Protein AF-0000000078652212 (afdb_homodimer)

Foldseek 3Di:
DPDFPVRVVCVPVPQDEDEFEKEEEWEADPVRFTKWFQWPVQRFTFTFMDTDGPPDDSLRRHQVRCCVAQVFGWDFDDWQAWEFADWDQDPVNHIYTYIYTYTYIDTPDDDDQCCDDDPTGPGMDTHDLVRVVVGPRYDPVRNVVVVCVNVVNDDHHD/DPDFVVRVVCVPVPQDEDEFEKEEEWEADPVRFTKWFQWPVQRFTFTQMTTDGPPDDSLRRHQVRCCVAQVFGWDFDDWQAWEFADWDQDPVNHIYTYIYTYTYIDTPDDDDQPCDDDPTGPGMDTHDPVRVVVGPRYDPVRNVVVVCVNVVNDDHHD

Structure (mmCIF, N/CA/C/O backbone):
data_AF-0000000078652212-model_v1
#
loop_
_entity.id
_entity.type
_entity.pdbx_description
1 polymer Phosphohydrolase
#
loop_
_atom_site.group_PDB
_atom_site.id
_atom_site.type_symbol
_atom_site.label_atom_id
_atom_site.label_alt_id
_atom_site.label_comp_id
_atom_site.label_asym_id
_atom_site.label_entity_id
_atom_site.label_seq_id
_atom_site.pdbx_PDB_ins_code
_atom_site.Cartn_x
_atom_site.Cartn_y
_atom_site.Cartn_z
_atom_site.occupancy
_atom_site.B_iso_or_equiv
_atom_site.auth_seq_id
_atom_site.auth_comp_id
_atom_site.auth_asym_id
_atom_site.auth_atom_id
_atom_site.pdbx_PDB_model_num
ATOM 1 N N . MET A 1 1 ? 20.328 9.984 16.875 1 46.5 1 MET A N 1
ATOM 2 C CA . MET A 1 1 ? 18.953 10.008 16.375 1 46.5 1 MET A CA 1
ATOM 3 C C . MET A 1 1 ? 18.781 9.047 15.203 1 46.5 1 MET A C 1
ATOM 5 O O . MET A 1 1 ? 19.641 8.969 14.328 1 46.5 1 MET A O 1
ATOM 9 N N . THR A 1 2 ? 17.984 7.918 15.312 1 65.81 2 THR A N 1
ATOM 10 C CA . THR A 1 2 ? 17.875 6.891 14.281 1 65.81 2 THR A CA 1
ATOM 11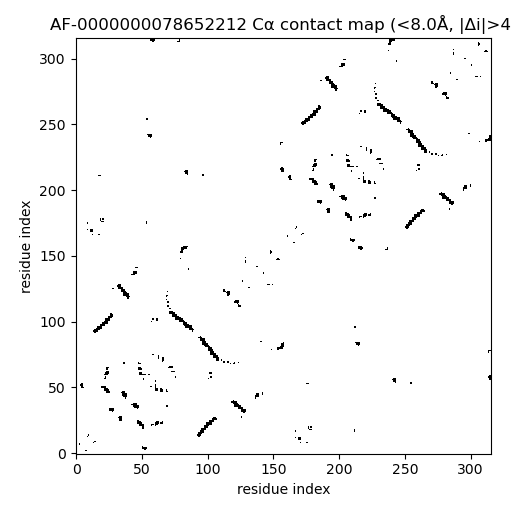 C C . THR A 1 2 ? 17.438 7.5 12.953 1 65.81 2 THR A C 1
ATOM 13 O O . THR A 1 2 ? 16.484 8.289 12.914 1 65.81 2 THR A O 1
ATOM 16 N N . GLN A 1 3 ? 18.266 7.621 11.977 1 88.88 3 GLN A N 1
ATOM 17 C CA . GLN A 1 3 ? 18.094 8.125 10.617 1 88.88 3 GLN A CA 1
ATOM 18 C C . GLN A 1 3 ? 16.75 7.68 10.039 1 88.88 3 GLN A C 1
ATOM 20 O O . GLN A 1 3 ? 16.391 6.5 10.125 1 88.88 3 GLN A O 1
ATOM 25 N N . ASP A 1 4 ? 15.906 8.734 9.703 1 96.31 4 ASP A N 1
ATOM 26 C CA . ASP A 1 4 ? 14.633 8.375 9.094 1 96.31 4 ASP A CA 1
ATOM 27 C C . ASP A 1 4 ? 14.852 7.613 7.785 1 96.31 4 ASP A C 1
ATOM 29 O O . ASP A 1 4 ? 15.93 7.684 7.191 1 96.31 4 ASP A O 1
ATOM 33 N N . TYR A 1 5 ? 13.953 6.938 7.332 1 98.19 5 TYR A N 1
ATOM 34 C CA . TYR A 1 5 ? 14.094 6 6.223 1 98.19 5 TYR A CA 1
ATOM 35 C C . TYR A 1 5 ? 14.461 6.727 4.934 1 98.19 5 TYR A C 1
ATOM 37 O O . TYR A 1 5 ? 15.266 6.234 4.141 1 98.19 5 TYR A O 1
ATOM 45 N N . ILE A 1 6 ? 13.82 7.91 4.68 1 97.5 6 ILE A N 1
ATOM 46 C CA . ILE A 1 6 ? 14.094 8.648 3.451 1 97.5 6 ILE A CA 1
ATOM 47 C C . ILE A 1 6 ? 15.57 9.023 3.393 1 97.5 6 ILE A C 1
ATOM 49 O O . ILE A 1 6 ? 16.219 8.828 2.367 1 97.5 6 ILE A O 1
ATOM 53 N N . SER A 1 7 ? 16.047 9.625 4.496 1 97.44 7 SER A N 1
ATOM 54 C CA . SER A 1 7 ? 17.469 9.977 4.559 1 97.44 7 SER A CA 1
ATOM 55 C C . SER A 1 7 ? 18.344 8.742 4.348 1 97.44 7 SER A C 1
ATOM 57 O O . SER A 1 7 ? 19.344 8.805 3.621 1 97.44 7 SER A O 1
ATOM 59 N N . TYR A 1 8 ? 17.984 7.66 5 1 97.88 8 TYR A N 1
ATOM 60 C CA . TYR A 1 8 ? 18.719 6.402 4.902 1 97.88 8 TYR A CA 1
ATOM 61 C C . TYR A 1 8 ? 18.766 5.914 3.461 1 97.88 8 TYR A C 1
ATOM 63 O O . TYR A 1 8 ? 19.859 5.688 2.916 1 97.88 8 TYR A O 1
ATOM 71 N N . ILE A 1 9 ? 17.672 5.816 2.801 1 98.25 9 ILE A N 1
ATOM 72 C CA . ILE A 1 9 ? 17.609 5.23 1.467 1 98.25 9 ILE A CA 1
ATOM 73 C C . ILE A 1 9 ? 18.266 6.168 0.461 1 98.25 9 ILE A C 1
ATOM 75 O O . ILE A 1 9 ? 18.953 5.719 -0.462 1 98.25 9 ILE A O 1
ATOM 79 N N . ARG A 1 10 ? 18.109 7.438 0.66 1 98.25 10 ARG A N 1
ATOM 80 C CA . ARG A 1 10 ? 18.703 8.406 -0.252 1 98.25 10 ARG A CA 1
ATOM 81 C C . ARG A 1 10 ? 20.234 8.391 -0.136 1 98.25 10 ARG A C 1
ATOM 83 O O . ARG A 1 10 ? 20.938 8.641 -1.116 1 98.25 10 ARG A O 1
ATOM 90 N N . SER A 1 11 ? 20.734 8.125 1.053 1 98 11 SER A N 1
ATOM 91 C CA . SER A 1 11 ? 22.188 8 1.219 1 98 11 SER A CA 1
ATOM 92 C C . SER A 1 11 ? 22.75 6.879 0.354 1 98 11 SER A C 1
ATOM 94 O O . SER A 1 11 ? 23.938 6.844 0.077 1 98 11 SER A O 1
ATOM 96 N N . LYS A 1 12 ? 21.891 6.02 -0.134 1 97.88 12 LYS A N 1
ATOM 97 C CA . LYS A 1 12 ? 22.328 4.855 -0.902 1 97.88 12 LYS A CA 1
ATOM 98 C C . LYS A 1 12 ? 22.016 5.035 -2.387 1 97.88 12 LYS A C 1
ATOM 100 O O . LYS A 1 12 ? 22.828 4.652 -3.242 1 97.88 12 LYS A O 1
ATOM 105 N N . VAL A 1 13 ? 20.906 5.699 -2.689 1 98.25 13 VAL A N 1
ATOM 106 C CA . VAL A 1 13 ? 20.438 5.688 -4.07 1 98.25 13 VAL A CA 1
ATOM 107 C C . VAL A 1 13 ? 20.641 7.062 -4.699 1 98.25 13 VAL A C 1
ATOM 109 O O . VAL A 1 13 ? 20.438 7.238 -5.902 1 98.25 13 VAL A O 1
ATOM 112 N N . GLY A 1 14 ? 21.047 8.016 -3.898 1 97.88 14 GLY A N 1
ATOM 113 C CA . GLY A 1 14 ? 21.109 9.383 -4.387 1 97.88 14 GLY A CA 1
ATOM 114 C C . GLY A 1 14 ? 19.766 9.93 -4.82 1 97.88 14 GLY A C 1
ATOM 115 O O . GLY A 1 14 ? 18.781 9.82 -4.082 1 97.88 14 GLY A O 1
ATOM 116 N N . HIS A 1 15 ? 19.734 10.508 -6.031 1 98.19 15 HIS A N 1
ATOM 117 C CA . HIS A 1 15 ? 18.531 11.164 -6.52 1 98.19 15 HIS A CA 1
ATOM 118 C C . HIS A 1 15 ? 17.766 10.258 -7.488 1 98.19 15 HIS A C 1
ATOM 120 O O . HIS A 1 15 ? 16.781 10.688 -8.094 1 98.19 15 HIS A O 1
ATOM 126 N N . ASP A 1 16 ? 18.188 9.031 -7.68 1 98 16 ASP A N 1
ATOM 127 C CA . ASP A 1 16 ? 17.594 8.117 -8.648 1 98 16 ASP A CA 1
ATOM 128 C C . ASP A 1 16 ? 16.141 7.816 -8.297 1 98 16 ASP A C 1
ATOM 130 O O . ASP A 1 16 ? 15.742 7.922 -7.133 1 98 16 ASP A O 1
ATOM 134 N N . LYS A 1 17 ? 15.414 7.484 -9.312 1 98.31 17 LYS A N 1
ATOM 135 C CA . LYS A 1 17 ? 13.992 7.207 -9.117 1 98.31 17 LYS A CA 1
ATOM 136 C C . LYS A 1 17 ? 13.781 5.906 -8.352 1 98.31 17 LYS A C 1
ATOM 138 O O . LYS A 1 17 ? 14.312 4.859 -8.734 1 98.31 17 LYS A O 1
ATOM 143 N N . ILE A 1 18 ? 12.984 5.973 -7.223 1 98.62 18 ILE A N 1
ATOM 144 C CA . ILE A 1 18 ? 12.664 4.793 -6.426 1 98.62 18 ILE A CA 1
ATOM 145 C C . ILE A 1 18 ? 11.195 4.832 -6.008 1 98.62 18 ILE A C 1
ATOM 147 O O . ILE A 1 18 ? 10.516 5.84 -6.207 1 98.62 18 ILE A O 1
ATOM 151 N N . ILE A 1 19 ? 10.695 3.729 -5.535 1 98.69 19 ILE A N 1
ATOM 152 C CA . ILE A 1 19 ? 9.359 3.629 -4.969 1 98.69 19 ILE A CA 1
ATOM 153 C C . ILE A 1 19 ? 9.414 3.869 -3.461 1 98.69 19 ILE A C 1
ATOM 155 O O . ILE A 1 19 ? 10.203 3.236 -2.756 1 98.69 19 ILE A O 1
ATOM 159 N N . LEU A 1 20 ? 8.633 4.797 -2.994 1 98.69 20 LEU A N 1
ATOM 160 C CA . LEU A 1 20 ? 8.539 5.07 -1.563 1 98.69 20 LEU A CA 1
ATOM 161 C C . LEU A 1 20 ? 7.102 4.898 -1.074 1 98.69 20 LEU A C 1
ATOM 163 O O . LEU A 1 20 ? 6.156 5.246 -1.784 1 98.69 20 LEU A O 1
ATOM 167 N N . THR A 1 21 ? 6.965 4.406 0.074 1 98.62 21 THR A N 1
ATOM 168 C CA . THR A 1 21 ? 5.668 4.16 0.693 1 98.62 21 THR A CA 1
ATOM 169 C C . THR A 1 21 ? 5.316 5.27 1.681 1 98.62 21 THR A C 1
ATOM 171 O O . THR A 1 21 ? 6.164 5.691 2.473 1 98.62 21 THR A O 1
ATOM 174 N N . PHE A 1 22 ? 4.109 5.762 1.601 1 98.56 22 PHE A N 1
ATOM 175 C CA . PHE A 1 22 ? 3.562 6.785 2.48 1 98.56 22 PHE A CA 1
ATOM 176 C C . PHE A 1 22 ? 2.215 6.352 3.045 1 98.56 22 PHE A C 1
ATOM 178 O O . PHE A 1 22 ? 1.587 5.43 2.525 1 98.56 22 PHE A O 1
ATOM 185 N N . ALA A 1 23 ? 1.819 6.961 4.082 1 98.69 23 ALA A N 1
ATOM 186 C CA . ALA A 1 23 ? 0.487 6.754 4.645 1 98.69 23 ALA A CA 1
ATOM 187 C C . ALA A 1 23 ? -0.066 8.047 5.234 1 98.69 23 ALA A C 1
ATOM 189 O O . ALA A 1 23 ? 0.693 8.891 5.715 1 98.69 23 ALA A O 1
ATOM 190 N N . GLY A 1 24 ? -1.344 8.203 5.121 1 98.5 24 GLY A N 1
ATOM 191 C CA . GLY A 1 24 ? -2.043 9.352 5.672 1 98.5 24 GLY A CA 1
ATOM 192 C C . GLY A 1 24 ? -3.449 9.031 6.141 1 98.5 24 GLY A C 1
ATOM 193 O O . GLY A 1 24 ? -3.84 7.863 6.188 1 98.5 24 GLY A O 1
ATOM 194 N N . GLY A 1 25 ? -4.133 10.07 6.508 1 98.5 25 GLY A N 1
ATOM 195 C CA . GLY A 1 25 ? -5.461 9.797 7.035 1 98.5 25 GLY A CA 1
ATOM 196 C C . GLY A 1 25 ? -6.391 10.992 6.945 1 98.5 25 GLY A C 1
ATOM 197 O O . GLY A 1 25 ? -5.938 12.141 6.902 1 98.5 25 GLY A O 1
ATOM 198 N N . ILE A 1 26 ? -7.617 10.688 6.984 1 98.81 26 ILE A N 1
ATOM 199 C CA . ILE A 1 26 ? -8.695 11.672 6.914 1 98.81 26 ILE A CA 1
ATOM 200 C C . ILE A 1 26 ? -9.484 11.656 8.219 1 98.81 26 ILE A C 1
ATOM 202 O O . ILE A 1 26 ? -9.906 10.602 8.688 1 98.81 26 ILE A O 1
ATOM 206 N N . LEU A 1 27 ? -9.617 12.742 8.82 1 98.81 27 LEU A N 1
ATOM 207 C CA . LEU A 1 27 ? -10.461 12.984 9.984 1 98.81 27 LEU A CA 1
ATOM 208 C C . LEU A 1 27 ? -11.516 14.039 9.68 1 98.81 27 LEU A C 1
ATOM 210 O O . LEU A 1 27 ? -11.203 15.102 9.141 1 98.81 27 LEU A O 1
ATOM 214 N N . THR A 1 28 ? -12.734 13.766 9.977 1 98.56 28 THR A N 1
ATOM 215 C CA . THR A 1 28 ? -13.812 14.719 9.727 1 98.56 28 THR A CA 1
ATOM 216 C C . THR A 1 28 ? -14.383 15.234 11.047 1 98.56 28 THR A C 1
ATOM 218 O O . THR A 1 28 ? -14.273 14.578 12.078 1 98.56 28 THR A O 1
ATOM 221 N N . ASP A 1 29 ? -14.938 16.422 11 1 97.81 29 ASP A N 1
ATOM 222 C CA . ASP A 1 29 ? -15.688 16.938 12.148 1 97.81 29 ASP A CA 1
ATOM 223 C C . ASP A 1 29 ? -17.156 16.531 12.07 1 97.81 29 ASP A C 1
ATOM 225 O O . ASP A 1 29 ? -17.531 15.703 11.234 1 97.81 29 ASP A O 1
ATOM 229 N N . LYS A 1 30 ? -17.953 17.047 12.938 1 96.44 30 LYS A N 1
ATOM 230 C CA . LYS A 1 30 ? -19.344 16.656 13.062 1 96.44 30 LYS A CA 1
ATOM 231 C C . LYS A 1 30 ? -20.141 17.031 11.82 1 96.44 30 LYS A C 1
ATOM 233 O O . LYS A 1 30 ? -21.188 16.438 11.539 1 96.44 30 LYS A O 1
ATOM 238 N N . ASP A 1 31 ? -19.656 17.984 11.039 1 97 31 ASP A N 1
ATOM 239 C CA . ASP A 1 31 ? -20.359 18.469 9.852 1 97 31 ASP A CA 1
ATOM 240 C C . ASP A 1 31 ? -19.844 17.781 8.594 1 97 31 ASP A C 1
ATOM 242 O O . ASP A 1 31 ? -20.219 18.172 7.48 1 97 31 ASP A O 1
ATOM 246 N N . GLY A 1 32 ? -18.891 16.859 8.742 1 97.12 32 GLY A N 1
ATOM 247 C CA . GLY A 1 32 ? -18.375 16.125 7.598 1 97.12 32 GLY A CA 1
ATOM 248 C C . GLY A 1 32 ? -17.234 16.828 6.898 1 97.12 32 GLY A C 1
ATOM 249 O O . GLY A 1 32 ? -16.828 16.422 5.809 1 97.12 32 GLY A O 1
ATOM 250 N N . ARG A 1 33 ? -16.719 17.922 7.527 1 98.38 33 ARG A N 1
ATOM 251 C CA . ARG A 1 33 ? -15.586 18.641 6.949 1 98.38 33 ARG A CA 1
ATOM 252 C C . ARG A 1 33 ? -14.281 17.891 7.234 1 98.38 33 ARG A C 1
ATOM 254 O O . ARG A 1 33 ? -14.094 17.344 8.32 1 98.38 33 ARG A O 1
ATOM 261 N N . VAL A 1 34 ? -13.359 17.906 6.289 1 98.69 34 VAL A N 1
ATOM 262 C CA . VAL A 1 34 ? -12.117 17.141 6.383 1 98.69 34 VAL A CA 1
ATOM 263 C C . VAL A 1 34 ? -11.008 18.047 6.922 1 98.69 34 VAL A C 1
ATOM 265 O O . VAL A 1 34 ? -10.875 19.203 6.504 1 98.69 34 VAL A O 1
ATOM 268 N N . LEU A 1 35 ? -10.219 17.484 7.836 1 98.75 35 LEU A N 1
ATOM 269 C CA . LEU A 1 35 ? -9.086 18.219 8.398 1 98.75 35 LEU A CA 1
ATOM 270 C C . LEU A 1 35 ? -7.898 18.188 7.441 1 98.75 35 LEU A C 1
ATOM 272 O O . LEU A 1 35 ? -7.445 17.109 7.047 1 98.75 35 LEU A O 1
ATOM 276 N N . LEU A 1 36 ? -7.422 19.344 7.066 1 98.38 36 LEU A N 1
ATOM 277 C CA . LEU A 1 36 ? -6.207 19.453 6.27 1 98.38 36 LEU A CA 1
ATOM 27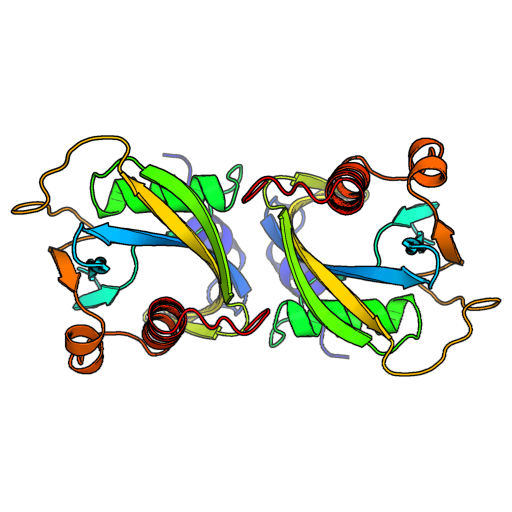8 C C . LEU A 1 36 ? -5.156 20.281 7 1 98.38 36 LEU A C 1
ATOM 280 O O . LEU A 1 36 ? -5.484 21.062 7.902 1 98.38 36 LEU A O 1
ATOM 284 N N . GLN A 1 37 ? -3.943 20.062 6.656 1 97.88 37 GLN A N 1
ATOM 285 C CA . GLN A 1 37 ? -2.838 20.859 7.164 1 97.88 37 GLN A CA 1
ATOM 286 C C . GLN A 1 37 ? -2.27 21.766 6.074 1 97.88 37 GLN A C 1
ATOM 288 O O . GLN A 1 37 ? -2.184 21.375 4.91 1 97.88 37 GLN A O 1
ATOM 293 N N . LEU A 1 38 ? -2.01 22.984 6.441 1 96.44 38 LEU A N 1
ATOM 294 C CA . LEU A 1 38 ? -1.203 23.859 5.594 1 96.44 38 LEU A CA 1
ATOM 295 C C . LEU A 1 38 ? 0.284 23.609 5.816 1 96.44 38 LEU A C 1
ATOM 297 O O . LEU A 1 38 ? 0.819 23.938 6.879 1 96.44 38 LEU A O 1
ATOM 301 N N . ARG A 1 39 ? 0.92 23.062 4.809 1 94.12 39 ARG A N 1
ATOM 302 C CA . ARG A 1 39 ? 2.324 22.688 4.953 1 94.12 39 ARG A CA 1
ATOM 303 C C . ARG A 1 39 ? 3.223 23.906 4.949 1 94.12 39 ARG A C 1
ATOM 305 O O . ARG A 1 39 ? 2.994 24.859 4.188 1 94.12 39 ARG A O 1
ATOM 312 N N . ARG A 1 40 ? 4.293 23.844 5.715 1 90.06 40 ARG A N 1
ATOM 313 C CA . ARG A 1 40 ? 5.242 24.953 5.812 1 90.06 40 ARG A CA 1
ATOM 314 C C . ARG A 1 40 ? 6.152 25 4.59 1 90.06 40 ARG A C 1
ATOM 316 O O . ARG A 1 40 ? 6.48 26.078 4.098 1 90.06 40 ARG A O 1
ATOM 323 N N . ASP A 1 41 ? 6.516 23.875 4.086 1 83.5 41 ASP A N 1
ATOM 324 C CA . ASP A 1 41 ? 7.52 23.781 3.027 1 83.5 41 ASP A CA 1
ATOM 325 C C . ASP A 1 41 ? 6.93 24.188 1.677 1 83.5 41 ASP A C 1
ATOM 327 O O . ASP A 1 41 ? 7.605 24.812 0.862 1 83.5 41 ASP A O 1
ATOM 331 N N . LYS A 1 42 ? 5.633 23.812 1.456 1 82.25 42 LYS A N 1
ATOM 332 C CA . LYS A 1 42 ? 5.055 24.031 0.132 1 82.25 42 LYS A CA 1
ATOM 333 C C . LYS A 1 42 ? 3.924 25.062 0.183 1 82.25 42 LYS A C 1
ATOM 335 O O . LYS A 1 42 ? 3.484 25.562 -0.855 1 82.25 42 LYS A O 1
ATOM 340 N N . LYS A 1 43 ? 3.443 25.281 1.372 1 88.19 43 LYS A N 1
ATOM 341 C CA . LYS A 1 43 ? 2.314 26.188 1.569 1 88.19 43 LYS A CA 1
ATOM 342 C C . LYS A 1 43 ? 1.075 25.688 0.829 1 88.19 43 LYS A C 1
ATOM 344 O O . LYS A 1 43 ? 0.386 26.469 0.17 1 88.19 43 LYS A O 1
ATOM 349 N N . THR A 1 44 ? 0.955 24.453 0.779 1 93.44 44 THR A N 1
ATOM 350 C CA . THR A 1 44 ? -0.211 23.781 0.208 1 93.44 44 THR A CA 1
ATOM 351 C C . THR A 1 44 ? -0.976 23.016 1.282 1 93.44 44 THR A C 1
ATOM 353 O O . THR A 1 44 ? -0.377 22.5 2.229 1 93.44 44 THR A O 1
ATOM 356 N N . TRP A 1 45 ? -2.297 23.047 1.098 1 96.88 45 TRP A N 1
ATOM 357 C CA . TRP A 1 45 ? -3.139 22.219 1.956 1 96.88 45 TRP A CA 1
ATOM 358 C C . TRP A 1 45 ? -3.049 20.75 1.554 1 96.88 45 TRP A C 1
ATOM 360 O O . TRP A 1 45 ? -3.096 20.422 0.366 1 96.88 45 TRP A O 1
ATOM 370 N N . ALA A 1 46 ? -2.887 19.922 2.518 1 97.56 46 ALA A N 1
ATOM 371 C CA . ALA A 1 46 ? -2.689 18.5 2.227 1 97.56 46 ALA A CA 1
ATOM 372 C C . ALA A 1 46 ? -3.307 17.625 3.314 1 97.56 46 ALA A C 1
ATOM 374 O O . ALA A 1 46 ? -3.518 18.094 4.441 1 97.56 46 ALA A O 1
ATOM 375 N N . ILE A 1 47 ? -3.643 16.406 2.945 1 98.56 47 ILE A N 1
ATOM 376 C CA . ILE A 1 47 ? -4.008 15.383 3.91 1 98.56 47 ILE A CA 1
ATOM 377 C C . ILE A 1 47 ? -2.812 15.07 4.809 1 98.56 47 ILE A C 1
ATOM 379 O O . ILE A 1 47 ? -1.7 14.859 4.32 1 98.56 47 ILE A O 1
ATOM 383 N N . PRO A 1 48 ? -3.039 15.133 6.16 1 98.56 48 PRO A N 1
ATOM 384 C CA . PRO A 1 48 ? -1.921 14.75 7.027 1 98.56 48 PRO A CA 1
ATOM 385 C C . PRO A 1 48 ? -1.393 13.352 6.727 1 98.56 48 PRO A C 1
ATOM 387 O O . PRO A 1 48 ? -2.178 12.414 6.566 1 98.56 48 PRO A O 1
ATOM 390 N N . GLY A 1 49 ? -0.164 13.164 6.668 1 98.25 49 GLY A N 1
ATOM 391 C CA . GLY A 1 49 ? 0.508 11.914 6.352 1 98.25 49 GLY A CA 1
ATOM 392 C C . GLY A 1 49 ? 1.992 12.078 6.09 1 98.25 49 GLY A C 1
ATOM 393 O O . GLY A 1 49 ? 2.516 13.195 6.152 1 98.25 49 GLY A O 1
ATOM 394 N N . GLY A 1 50 ? 2.689 10.992 5.812 1 97.88 50 GLY A N 1
ATOM 395 C CA . GLY A 1 50 ? 4.121 11.039 5.574 1 97.88 50 GLY A CA 1
ATOM 396 C C . GLY A 1 50 ? 4.719 9.695 5.215 1 97.88 50 GLY A C 1
ATOM 397 O O . GLY A 1 50 ? 3.986 8.75 4.906 1 97.88 50 GLY A O 1
ATOM 398 N N . ALA A 1 51 ? 6.008 9.695 5.277 1 98.25 51 ALA A N 1
ATOM 399 C CA . ALA A 1 51 ? 6.746 8.523 4.801 1 98.25 51 ALA A CA 1
ATOM 400 C C . ALA A 1 51 ? 6.75 7.418 5.848 1 98.25 51 ALA A C 1
ATOM 402 O O . ALA A 1 51 ? 6.879 7.688 7.047 1 98.25 51 ALA A O 1
ATOM 403 N N . MET A 1 52 ? 6.676 6.23 5.34 1 98.5 52 MET A N 1
ATOM 404 C CA . MET A 1 52 ? 6.773 5.039 6.184 1 98.5 52 MET A CA 1
ATOM 405 C C . MET A 1 52 ? 8.203 4.84 6.68 1 98.5 52 MET A C 1
ATOM 407 O O . MET A 1 52 ? 9.156 5.008 5.918 1 98.5 52 MET A O 1
ATOM 411 N N . GLU A 1 53 ? 8.375 4.5 7.973 1 98.25 53 GLU A N 1
ATOM 412 C CA . GLU A 1 53 ? 9.656 4.141 8.562 1 98.25 53 GLU A CA 1
ATOM 413 C C . GLU A 1 53 ? 9.805 2.627 8.672 1 98.25 53 GLU A C 1
ATOM 415 O O . GLU A 1 53 ? 8.812 1.905 8.797 1 98.25 53 GLU A O 1
ATOM 420 N N . LEU A 1 54 ? 11.016 2.152 8.633 1 97.69 54 LEU A N 1
ATOM 421 C CA . LEU A 1 54 ? 11.258 0.733 8.867 1 97.69 54 LEU A CA 1
ATOM 422 C C . LEU A 1 54 ? 10.672 0.289 10.203 1 97.69 54 LEU A C 1
ATOM 424 O O . LEU A 1 54 ? 10.797 0.994 11.203 1 97.69 54 LEU A O 1
ATOM 428 N N . GLY A 1 55 ? 10 -0.849 10.211 1 96.75 55 GLY A N 1
ATOM 429 C CA . GLY A 1 55 ? 9.453 -1.408 11.438 1 96.75 55 GLY A CA 1
ATOM 430 C C . GLY A 1 55 ? 8.016 -0.992 11.688 1 96.75 55 GLY A C 1
ATOM 431 O O . GLY A 1 55 ? 7.348 -1.54 12.57 1 96.75 55 GLY A O 1
ATOM 432 N N . GLU A 1 56 ? 7.484 -0.073 10.898 1 97.19 56 GLU A N 1
ATOM 433 C CA . GLU A 1 56 ? 6.098 0.373 11.039 1 97.19 56 GLU A CA 1
ATOM 434 C C . GLU A 1 56 ? 5.188 -0.34 10.047 1 97.19 56 GLU A C 1
ATOM 436 O O . GLU A 1 56 ? 5.605 -0.661 8.93 1 97.19 56 GLU A O 1
ATOM 441 N N . SER A 1 57 ? 3.943 -0.557 10.477 1 98.25 57 SER A N 1
ATOM 442 C CA . SER A 1 57 ? 2.891 -0.774 9.492 1 98.25 57 SER A CA 1
ATOM 443 C C . SER A 1 57 ? 2.439 0.542 8.867 1 98.25 57 SER A C 1
ATOM 445 O O . SER A 1 57 ? 2.723 1.617 9.398 1 98.25 57 SER A O 1
ATOM 447 N N . THR A 1 58 ? 1.766 0.43 7.758 1 98.5 58 THR A N 1
ATOM 448 C CA . THR A 1 58 ? 1.237 1.65 7.156 1 98.5 58 THR A CA 1
ATOM 449 C C . THR A 1 58 ? 0.232 2.32 8.086 1 98.5 58 THR A C 1
ATOM 451 O O . THR A 1 58 ? 0.122 3.549 8.109 1 98.5 58 THR A O 1
ATOM 454 N N . LEU A 1 59 ? -0.494 1.53 8.859 1 98.62 59 LEU A N 1
ATOM 455 C CA . LEU A 1 59 ? -1.424 2.094 9.836 1 98.62 59 LEU A CA 1
ATOM 456 C C . LEU A 1 59 ? -0.676 2.844 10.93 1 98.62 59 LEU A C 1
ATOM 458 O O . LEU A 1 59 ? -1.043 3.967 11.281 1 98.62 59 LEU A O 1
ATOM 462 N N . ASP A 1 60 ? 0.344 2.217 11.453 1 98.31 60 ASP A N 1
ATOM 463 C CA . ASP A 1 60 ? 1.172 2.883 12.453 1 98.31 60 ASP A CA 1
ATOM 464 C C . ASP A 1 60 ? 1.771 4.172 11.898 1 98.31 60 ASP A C 1
ATOM 466 O O . ASP A 1 60 ? 1.825 5.188 12.602 1 98.31 60 ASP A O 1
ATOM 470 N N . THR A 1 61 ? 2.238 4.086 10.703 1 98.62 61 THR A N 1
ATOM 471 C CA . THR A 1 61 ? 2.789 5.262 10.039 1 98.62 61 THR A CA 1
ATOM 472 C C . THR A 1 61 ? 1.753 6.379 9.961 1 98.62 61 THR A C 1
ATOM 474 O O . THR A 1 61 ? 2.037 7.523 10.32 1 98.62 61 THR A O 1
ATOM 477 N N . ALA A 1 62 ? 0.553 6.043 9.508 1 98.69 62 ALA A N 1
ATOM 478 C CA . ALA A 1 62 ? -0.514 7.031 9.367 1 98.69 62 ALA A CA 1
ATOM 479 C C . ALA A 1 62 ? -0.838 7.68 10.711 1 98.69 62 ALA A C 1
ATOM 481 O O . ALA A 1 62 ? -0.959 8.906 10.797 1 98.69 62 ALA A O 1
ATOM 482 N N . LYS A 1 63 ? -0.935 6.867 11.719 1 98.69 63 LYS A N 1
ATOM 483 C CA . LYS A 1 63 ? -1.255 7.379 13.047 1 98.69 63 LYS A CA 1
ATOM 484 C C . LYS A 1 63 ? -0.138 8.273 13.578 1 98.69 63 LYS A C 1
ATOM 486 O O . LYS A 1 63 ? -0.403 9.344 14.141 1 98.69 63 LYS A O 1
ATOM 491 N N . ARG A 1 64 ? 1.119 7.82 13.453 1 98.31 64 ARG A N 1
ATOM 492 C CA . ARG A 1 64 ? 2.26 8.602 13.914 1 98.31 64 ARG A CA 1
ATOM 493 C C . ARG A 1 64 ? 2.328 9.953 13.211 1 98.31 64 ARG A C 1
ATOM 495 O O . ARG A 1 64 ? 2.406 10.992 13.859 1 98.31 64 ARG A O 1
ATOM 502 N N . GLU A 1 65 ? 2.266 9.914 11.898 1 98.38 65 GLU A N 1
ATOM 503 C CA . GLU A 1 65 ? 2.363 11.141 11.109 1 98.38 65 GLU A CA 1
ATOM 504 C C . GLU A 1 65 ? 1.188 12.07 11.391 1 98.38 65 GLU A C 1
ATOM 506 O O . GLU A 1 65 ? 1.355 13.289 11.445 1 98.38 65 GLU A O 1
ATOM 511 N N . PHE A 1 66 ? -0.001 11.5 11.523 1 98.62 66 PHE A N 1
ATOM 512 C CA . PHE A 1 66 ? -1.175 12.305 11.836 1 98.62 66 PHE A CA 1
ATOM 513 C C . PHE A 1 66 ? -0.989 13.047 13.156 1 98.62 66 PHE A C 1
ATOM 515 O O . PHE A 1 66 ? -1.262 14.242 13.25 1 98.62 66 PHE A O 1
ATOM 522 N N . PHE A 1 67 ? -0.499 12.336 14.102 1 98.5 67 PHE A N 1
ATOM 523 C CA . PHE A 1 67 ? -0.254 12.945 15.406 1 98.5 67 PHE A CA 1
ATOM 524 C C . PHE A 1 67 ? 0.826 14.016 15.305 1 98.5 67 PHE A C 1
ATOM 526 O O . PHE A 1 67 ? 0.667 15.117 15.836 1 98.5 67 PHE A O 1
ATOM 533 N N . GLU A 1 68 ? 1.89 13.664 14.695 1 97.75 68 GLU A N 1
ATOM 534 C CA . GLU A 1 68 ? 2.992 14.617 14.547 1 97.75 68 GLU A CA 1
ATOM 535 C C . GLU A 1 68 ? 2.525 15.906 13.883 1 97.75 68 GLU A C 1
ATOM 537 O O . GLU A 1 68 ? 2.953 17 14.273 1 97.75 68 GLU A O 1
ATOM 542 N N . GLU A 1 69 ? 1.575 15.781 12.906 1 98 69 GLU A N 1
ATOM 543 C CA . GLU A 1 69 ? 1.232 16.922 12.07 1 98 69 GLU A CA 1
ATOM 544 C C . GLU A 1 69 ? -0.007 17.641 12.594 1 98 69 GLU A C 1
ATOM 546 O O . GLU A 1 69 ? -0.296 18.766 12.195 1 98 69 GLU A O 1
ATOM 551 N N . THR A 1 70 ? -0.786 17.062 13.539 1 98.19 70 THR A N 1
ATOM 552 C CA . THR A 1 70 ? -2.047 17.672 13.945 1 98.19 70 THR A CA 1
ATOM 553 C C . THR A 1 70 ? -2.154 17.734 15.469 1 98.19 70 THR A C 1
ATOM 555 O O . THR A 1 70 ? -3.002 18.453 16 1 98.19 70 THR A O 1
ATOM 558 N N . GLY A 1 71 ? -1.328 16.906 16.125 1 97.75 71 GLY A N 1
ATOM 559 C CA . GLY A 1 71 ? -1.424 16.812 17.578 1 97.75 71 GLY A CA 1
ATOM 560 C C . GLY A 1 71 ? -2.604 15.977 18.047 1 97.75 71 GLY A C 1
ATOM 561 O O . GLY A 1 71 ? -2.867 15.883 19.234 1 97.75 71 GLY A O 1
ATOM 562 N N . ILE A 1 72 ? -3.328 15.344 17.172 1 98.38 72 ILE A N 1
ATOM 563 C CA . ILE A 1 72 ? -4.543 14.602 17.5 1 98.38 72 ILE A CA 1
ATOM 564 C C . ILE A 1 72 ? -4.25 13.102 17.516 1 98.38 72 ILE A C 1
ATOM 566 O O . ILE A 1 72 ? -3.748 12.555 16.531 1 98.38 72 ILE A O 1
ATOM 570 N N . LYS A 1 73 ? -4.508 12.445 18.594 1 98.44 73 LYS A N 1
ATOM 571 C CA . LYS A 1 73 ? -4.453 10.984 18.641 1 98.44 73 LYS A CA 1
ATOM 572 C C . LYS A 1 73 ? -5.703 10.367 18.016 1 98.44 73 LYS A C 1
ATOM 574 O O . LYS A 1 73 ? -6.82 10.805 18.297 1 98.44 73 LYS A O 1
ATOM 579 N N . VAL A 1 74 ? -5.469 9.32 17.234 1 98.62 74 VAL A N 1
ATOM 580 C CA . VAL A 1 74 ? -6.602 8.844 16.438 1 98.62 74 VAL A CA 1
ATOM 581 C C . VAL A 1 74 ? -6.664 7.32 16.5 1 98.62 74 VAL A C 1
ATOM 583 O O . VAL A 1 74 ? -5.691 6.668 16.891 1 98.62 74 VAL A O 1
ATOM 586 N N . GLN A 1 75 ? -7.805 6.812 16.156 1 98.19 75 GLN A N 1
ATOM 587 C CA . GLN A 1 75 ? -8.031 5.41 15.82 1 98.19 75 GLN A CA 1
ATOM 588 C C . GLN A 1 75 ? -8.57 5.262 14.398 1 98.19 75 GLN A C 1
ATOM 590 O O . GLN A 1 75 ? -9.398 6.059 13.953 1 98.19 75 GLN A O 1
ATOM 595 N N . ALA A 1 76 ? -8.055 4.27 13.719 1 98.19 76 ALA A N 1
ATOM 596 C CA . ALA A 1 76 ? -8.523 4.035 12.352 1 98.19 76 ALA A CA 1
ATOM 597 C C . ALA A 1 76 ? -9.891 3.361 12.352 1 98.19 76 ALA A C 1
ATOM 599 O O . ALA A 1 76 ? -10.141 2.441 13.133 1 98.19 76 ALA A O 1
ATOM 600 N N . THR A 1 77 ? -10.75 3.789 11.453 1 97.75 77 THR A N 1
ATOM 601 C CA . THR A 1 77 ? -12.086 3.207 11.352 1 97.75 77 THR A CA 1
ATOM 602 C C . THR A 1 77 ? -12.25 2.459 10.031 1 97.75 77 THR A C 1
ATOM 604 O O . THR A 1 77 ? -13.07 1.545 9.93 1 97.75 77 THR A O 1
ATOM 607 N N . ARG A 1 78 ? -11.516 2.881 9.008 1 97 78 ARG A N 1
ATOM 608 C CA . ARG A 1 78 ? -11.617 2.299 7.676 1 97 78 ARG A CA 1
ATOM 609 C C . ARG A 1 78 ? -10.312 2.475 6.898 1 97 78 ARG A C 1
ATOM 611 O O . ARG A 1 78 ? -9.617 3.473 7.07 1 97 78 ARG A O 1
ATOM 618 N N . PHE A 1 79 ? -9.984 1.513 6.152 1 97.38 79 PHE A N 1
ATOM 619 C CA . PHE A 1 79 ? -9 1.699 5.09 1 97.38 79 PHE A CA 1
ATOM 620 C C . PHE A 1 79 ? -9.672 2.201 3.816 1 97.38 79 PHE A C 1
ATOM 622 O O . PHE A 1 79 ? -10.531 1.522 3.252 1 97.38 79 PHE A O 1
ATOM 629 N N . LEU A 1 80 ? -9.273 3.338 3.391 1 97.38 80 LEU A N 1
ATOM 630 C CA . LEU A 1 80 ? -10.008 3.971 2.299 1 97.38 80 LEU A CA 1
ATOM 631 C C . LEU A 1 80 ? -9.484 3.5 0.946 1 97.38 80 LEU A C 1
ATOM 633 O O . LEU A 1 80 ? -10.258 3.08 0.086 1 97.38 80 LEU A O 1
ATOM 637 N N . ASN A 1 81 ? -8.203 3.574 0.703 1 97.69 81 ASN A N 1
ATOM 638 C CA . ASN A 1 81 ? -7.684 3.227 -0.615 1 97.69 81 ASN A CA 1
ATOM 639 C C . ASN A 1 81 ? -6.16 3.32 -0.656 1 97.69 81 ASN A C 1
ATOM 641 O O . ASN A 1 81 ? -5.535 3.75 0.313 1 97.69 81 ASN A O 1
ATOM 645 N N . VAL A 1 82 ? -5.598 2.871 -1.75 1 98.19 82 VAL A N 1
ATOM 646 C CA . VAL A 1 82 ? -4.176 2.99 -2.059 1 98.19 82 VAL A CA 1
ATOM 647 C C . VAL A 1 82 ? -3.996 3.744 -3.375 1 98.19 82 VAL A C 1
ATOM 649 O O . VAL A 1 82 ? -4.758 3.543 -4.324 1 98.19 82 VAL A O 1
ATOM 652 N N . TYR A 1 83 ? -3.07 4.645 -3.432 1 98.12 83 TYR A N 1
ATOM 653 C CA . TYR A 1 83 ? -2.666 5.422 -4.598 1 98.12 83 TYR A CA 1
ATOM 654 C C . TYR A 1 83 ? -1.201 5.176 -4.938 1 98.12 83 TYR A C 1
ATOM 656 O O . TYR A 1 83 ? -0.306 5.629 -4.223 1 98.12 83 TYR A O 1
ATOM 664 N N . SER A 1 84 ? -0.972 4.508 -6.098 1 97.81 84 SER A N 1
ATOM 665 C CA . SER A 1 84 ? 0.321 3.836 -6.176 1 97.81 84 SER A CA 1
ATOM 666 C C . SER A 1 84 ? 1.071 4.223 -7.445 1 97.81 84 SER A C 1
ATOM 668 O O . SER A 1 84 ? 2.182 3.748 -7.684 1 97.81 84 SER A O 1
ATOM 670 N N . ASN A 1 85 ? 0.564 5.023 -8.258 1 94.81 85 ASN A N 1
ATOM 671 C CA . ASN A 1 85 ? 1.228 5.309 -9.523 1 94.81 85 ASN A CA 1
ATOM 672 C C . ASN A 1 85 ? 1.408 6.809 -9.734 1 94.81 85 ASN A C 1
ATOM 674 O O . ASN A 1 85 ? 1.17 7.32 -10.836 1 94.81 85 ASN A O 1
ATOM 678 N N . PHE A 1 86 ? 1.728 7.52 -8.703 1 95.38 86 PHE A N 1
ATOM 679 C CA . PHE A 1 86 ? 2.051 8.938 -8.797 1 95.38 86 PHE A CA 1
ATOM 680 C C . PHE A 1 86 ? 3.557 9.156 -8.734 1 95.38 86 PHE A C 1
ATOM 682 O O . PHE A 1 86 ? 4.258 8.484 -7.98 1 95.38 86 PHE A O 1
ATOM 689 N N . GLU A 1 87 ? 3.941 10.047 -9.539 1 96.25 87 GLU A N 1
ATOM 690 C CA . GLU A 1 87 ? 5.363 10.375 -9.57 1 96.25 87 GLU A CA 1
ATOM 691 C C . GLU A 1 87 ? 5.605 11.828 -9.164 1 96.25 87 GLU A C 1
ATOM 693 O O . GLU A 1 87 ? 4.777 12.703 -9.43 1 96.25 87 GLU A O 1
ATOM 698 N N . GLU A 1 88 ? 6.703 12 -8.453 1 95 88 GLU A N 1
ATOM 699 C CA . GLU A 1 88 ? 7.105 13.336 -8.023 1 95 88 GLU A CA 1
ATOM 700 C C . GLU A 1 88 ? 8.609 13.531 -8.172 1 95 88 GLU A C 1
ATOM 702 O O . GLU A 1 88 ? 9.383 12.586 -7.996 1 95 88 GLU A O 1
ATOM 707 N N . VAL A 1 89 ? 8.992 14.719 -8.547 1 96.25 89 VAL A N 1
ATOM 708 C CA . VAL A 1 89 ? 10.375 15.18 -8.469 1 96.25 89 VAL A CA 1
ATOM 709 C C . VAL A 1 89 ? 10.484 16.312 -7.453 1 96.25 89 VAL A C 1
ATOM 711 O O . VAL A 1 89 ? 9.914 17.391 -7.645 1 96.25 89 VAL A O 1
ATOM 714 N N . TYR A 1 90 ? 11.258 16.016 -6.438 1 94.31 90 TYR A N 1
ATOM 715 C CA . TYR A 1 90 ? 11.414 17 -5.379 1 94.31 90 TYR A CA 1
ATOM 716 C C . TYR A 1 90 ? 12.398 18.094 -5.789 1 94.31 90 TYR A C 1
ATOM 718 O O . TYR A 1 90 ? 13.203 17.891 -6.703 1 94.31 90 TYR A O 1
ATOM 726 N N . PRO A 1 91 ? 12.312 19.234 -5.113 1 92.81 91 PRO A N 1
ATOM 727 C CA . PRO A 1 91 ? 13.188 20.359 -5.469 1 92.81 91 PRO A CA 1
ATOM 728 C C . PRO A 1 91 ? 14.664 19.984 -5.426 1 92.81 91 PRO A C 1
ATOM 730 O O . PRO A 1 91 ? 15.461 20.531 -6.195 1 92.81 91 PRO A O 1
ATOM 733 N N . ASN A 1 92 ? 15.086 19.109 -4.641 1 95.5 92 ASN A N 1
ATOM 734 C CA . ASN A 1 92 ? 16.484 18.703 -4.504 1 95.5 92 ASN A CA 1
ATOM 735 C C . ASN A 1 92 ? 16.891 17.703 -5.578 1 95.5 92 ASN A C 1
ATOM 737 O O . ASN A 1 92 ? 18.031 17.234 -5.605 1 95.5 92 ASN A O 1
ATOM 741 N N . GLY A 1 93 ? 15.914 17.281 -6.395 1 97.38 93 GLY A N 1
ATOM 742 C CA . GLY A 1 93 ? 16.219 16.391 -7.5 1 97.38 93 GLY A CA 1
ATOM 743 C C . GLY A 1 93 ? 15.797 14.961 -7.242 1 97.38 93 GLY A C 1
ATOM 744 O O . GLY A 1 93 ? 15.875 14.109 -8.141 1 97.38 93 GLY A O 1
ATOM 745 N N . ASP A 1 94 ? 15.391 14.656 -6.051 1 97.81 94 ASP A N 1
ATOM 746 C CA . ASP A 1 94 ? 14.938 13.305 -5.73 1 97.81 94 ASP A CA 1
ATOM 747 C C . ASP A 1 94 ? 13.734 12.914 -6.574 1 97.81 94 ASP A C 1
ATOM 749 O O . ASP A 1 94 ? 12.758 13.656 -6.66 1 97.81 94 ASP A O 1
ATOM 753 N N . LYS A 1 95 ? 13.773 11.789 -7.207 1 98.38 95 LYS A N 1
ATOM 754 C CA . LYS A 1 95 ? 12.648 11.258 -7.98 1 98.38 95 LYS A CA 1
ATOM 755 C C . LYS A 1 95 ? 11.984 10.094 -7.254 1 98.38 95 LYS A C 1
ATOM 757 O O . LYS A 1 95 ? 12.664 9.219 -6.711 1 98.38 95 LYS A O 1
ATOM 762 N N . VAL A 1 96 ? 10.664 10.148 -7.312 1 98.25 96 VAL A N 1
ATOM 763 C CA . VAL A 1 96 ? 9.977 9.125 -6.543 1 98.25 96 VAL A CA 1
ATOM 764 C C . VAL A 1 96 ? 8.672 8.742 -7.238 1 98.25 96 VAL A C 1
ATOM 76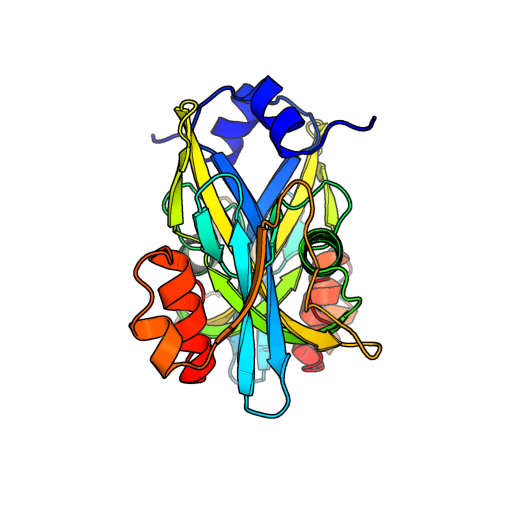6 O O . VAL A 1 96 ? 7.988 9.594 -7.805 1 98.25 96 VAL A O 1
ATOM 769 N N . GLN A 1 97 ? 8.375 7.508 -7.277 1 98.31 97 GLN A N 1
ATOM 770 C CA . GLN A 1 97 ? 7 7.027 -7.367 1 98.31 97 GLN A CA 1
ATOM 771 C C . GLN A 1 97 ? 6.434 6.711 -5.984 1 98.31 97 GLN A C 1
ATOM 773 O O . GLN A 1 97 ? 7.023 5.938 -5.23 1 98.31 97 GLN A O 1
ATOM 778 N N . THR A 1 98 ? 5.285 7.25 -5.699 1 98.19 98 THR A N 1
ATOM 779 C CA . THR A 1 98 ? 4.758 7.141 -4.348 1 98.19 98 THR A CA 1
ATOM 780 C C . THR A 1 98 ? 3.643 6.102 -4.285 1 98.19 98 THR A C 1
ATOM 782 O O . THR A 1 98 ? 2.83 6 -5.207 1 98.19 98 THR A O 1
ATOM 785 N N . VAL A 1 99 ? 3.652 5.297 -3.307 1 98.62 99 VAL A N 1
ATOM 786 C CA . VAL A 1 99 ? 2.547 4.441 -2.891 1 98.62 99 VAL A CA 1
ATOM 787 C C . VAL A 1 99 ? 1.969 4.945 -1.572 1 98.62 99 VAL A C 1
ATOM 789 O O . VAL A 1 99 ? 2.627 4.879 -0.532 1 98.62 99 VAL A O 1
ATOM 792 N N . VAL A 1 100 ? 0.732 5.402 -1.585 1 98.56 100 VAL A N 1
ATOM 793 C CA . VAL A 1 100 ? 0.168 6.086 -0.426 1 98.56 100 VAL A CA 1
ATOM 794 C C . VAL A 1 100 ? -1.072 5.34 0.061 1 98.56 100 VAL A C 1
ATOM 796 O O . VAL A 1 100 ? -2.014 5.121 -0.705 1 98.56 100 VAL A O 1
ATOM 799 N N . MET A 1 101 ? -1.078 4.922 1.295 1 98.5 101 MET A N 1
ATOM 800 C CA . MET A 1 101 ? -2.26 4.371 1.952 1 98.5 101 MET A CA 1
ATOM 801 C C . MET A 1 101 ? -3.025 5.461 2.695 1 98.5 101 MET A C 1
ATOM 803 O O . MET A 1 101 ? -2.434 6.242 3.441 1 98.5 101 MET A O 1
ATOM 807 N N . ILE A 1 102 ? -4.344 5.516 2.512 1 98.62 102 ILE A N 1
ATOM 808 C CA . ILE A 1 102 ? -5.16 6.496 3.217 1 98.62 102 ILE A CA 1
ATOM 809 C C . ILE A 1 102 ? -6.16 5.781 4.121 1 98.62 102 ILE A C 1
ATOM 811 O O . ILE A 1 102 ? -6.867 4.875 3.678 1 98.62 102 ILE A O 1
ATOM 815 N N . TYR A 1 103 ? -6.211 6.207 5.34 1 98.69 103 TYR A N 1
ATOM 816 C CA . TYR A 1 103 ? -7.121 5.672 6.344 1 98.69 103 TYR A CA 1
ATOM 817 C C . TYR A 1 103 ? -8.109 6.738 6.805 1 98.69 103 TYR A C 1
ATOM 819 O O . TYR A 1 103 ? -7.824 7.934 6.727 1 98.69 103 TYR A O 1
ATOM 827 N N . GLU A 1 104 ? -9.234 6.297 7.207 1 98.75 104 GLU A N 1
ATOM 828 C CA . GLU A 1 104 ? -10.18 7.16 7.914 1 98.75 104 GLU A CA 1
ATOM 829 C C . GLU A 1 104 ? -10.008 7.047 9.422 1 98.75 104 GLU A C 1
ATOM 831 O O . GLU A 1 104 ? -9.906 5.941 9.961 1 98.75 104 GLU A O 1
ATOM 836 N N . PHE A 1 105 ? -9.977 8.195 10.062 1 98.75 105 PHE A N 1
ATOM 837 C CA . PHE A 1 105 ? -9.68 8.227 11.492 1 98.75 105 PHE A CA 1
ATOM 838 C C . PHE A 1 105 ? -10.844 8.82 12.273 1 98.75 105 PHE A C 1
ATOM 840 O O . PHE A 1 105 ? -11.641 9.586 11.727 1 98.75 105 PHE A O 1
ATOM 847 N N . LYS A 1 106 ? -10.93 8.438 13.461 1 98.56 106 LYS A N 1
ATOM 848 C CA . LYS A 1 106 ? -11.68 9.133 14.5 1 98.56 106 LYS A CA 1
ATOM 849 C C . LYS A 1 106 ? -10.758 9.555 15.648 1 98.56 106 LYS A C 1
ATOM 851 O O . LYS A 1 106 ? -9.836 8.828 16 1 98.56 106 LYS A O 1
ATOM 856 N N . ALA A 1 107 ? -11.047 10.727 16.172 1 98.56 107 ALA A N 1
ATOM 857 C CA . ALA A 1 107 ? -10.25 11.211 17.297 1 98.56 107 ALA A CA 1
ATOM 858 C C . ALA A 1 107 ? -10.531 10.391 18.562 1 98.56 107 ALA A C 1
ATOM 860 O O . ALA A 1 107 ? -11.68 10.055 18.844 1 98.56 107 ALA A O 1
ATOM 861 N N . LEU A 1 108 ? -9.469 10.086 19.266 1 98.06 108 LEU A N 1
ATOM 862 C CA . LEU A 1 108 ? -9.602 9.312 20.5 1 98.06 108 LEU A CA 1
ATOM 863 C C . LEU A 1 108 ? -10.102 10.195 21.641 1 98.06 108 LEU A C 1
ATOM 865 O O . LEU A 1 108 ? -10.758 9.711 22.562 1 98.06 108 LEU A O 1
ATOM 869 N N . ASN A 1 109 ? -9.719 11.469 21.562 1 96.88 109 ASN A N 1
ATOM 870 C CA . ASN A 1 109 ? -10.086 12.461 22.562 1 96.88 109 ASN A CA 1
ATOM 871 C C . ASN A 1 109 ? -10.5 13.781 21.922 1 96.88 109 ASN A C 1
ATOM 873 O O . ASN A 1 109 ? -10.281 13.992 20.734 1 96.88 109 ASN A O 1
ATOM 877 N N . ASP A 1 110 ? -11.133 14.586 22.797 1 95.94 110 ASP A N 1
ATOM 878 C CA . ASP A 1 110 ? -11.367 15.945 22.328 1 95.94 110 ASP A CA 1
ATOM 879 C C . ASP A 1 110 ? -10.055 16.656 22.016 1 95.94 110 ASP A C 1
ATOM 881 O O . ASP A 1 110 ? -9.023 16.375 22.641 1 95.94 110 ASP A O 1
ATOM 885 N N . PHE A 1 111 ? -10.203 17.516 21.031 1 96.38 111 PHE A N 1
ATOM 886 C CA . PHE A 1 111 ? -8.992 18.234 20.641 1 96.38 111 PHE A CA 1
ATOM 887 C C . PHE A 1 111 ? -9.312 19.672 20.297 1 96.38 111 PHE A C 1
ATOM 889 O O . PHE A 1 111 ? -10.469 20.031 20.047 1 96.38 111 PHE A O 1
ATOM 896 N N . ASP A 1 112 ? -8.258 20.484 20.359 1 95.06 112 ASP A N 1
ATOM 897 C CA . ASP A 1 112 ? -8.297 21.891 19.969 1 95.06 112 ASP A CA 1
ATOM 898 C C . ASP A 1 112 ? -7.176 22.219 18.984 1 95.06 112 ASP A C 1
ATOM 900 O O . ASP A 1 112 ? -5.996 22.125 19.328 1 95.06 112 ASP A O 1
ATOM 904 N N . ILE A 1 113 ? -7.566 22.594 17.75 1 94.69 113 ILE A N 1
ATOM 905 C CA . ILE A 1 113 ? -6.555 22.828 16.719 1 94.69 113 ILE A CA 1
ATOM 906 C C . ILE A 1 113 ? -6.414 24.328 16.453 1 94.69 113 ILE A C 1
ATOM 908 O O . ILE A 1 113 ? -5.727 24.734 15.516 1 94.69 113 ILE A O 1
ATOM 912 N N . SER A 1 114 ? -7.039 25.25 17.156 1 92.31 114 SER A N 1
ATOM 913 C CA . SER A 1 114 ? -7.152 26.672 16.859 1 92.31 114 SER A CA 1
ATOM 914 C C . SER A 1 114 ? -5.781 27.344 16.781 1 92.31 114 SER A C 1
ATOM 916 O O . SER A 1 114 ? -5.562 28.219 15.945 1 92.31 114 SER A O 1
ATOM 918 N N . ASP A 1 115 ? -4.809 26.875 17.469 1 92 115 ASP A N 1
ATOM 919 C CA . ASP A 1 115 ? -3.492 27.516 17.453 1 92 115 ASP A CA 1
ATOM 920 C C . ASP A 1 115 ? -2.389 26.484 17.219 1 92 115 ASP A C 1
ATOM 922 O O . ASP A 1 115 ? -1.242 26.703 17.625 1 92 115 ASP A O 1
ATOM 926 N N . PHE A 1 116 ? -2.775 25.453 16.656 1 94.44 116 PHE A N 1
ATOM 927 C CA . PHE A 1 116 ? -1.774 24.406 16.484 1 94.44 116 PHE A CA 1
ATOM 928 C C . PHE A 1 116 ? -0.82 24.766 15.344 1 94.44 116 PHE A C 1
ATOM 930 O O . PHE A 1 116 ? -1.256 25.109 14.242 1 94.44 116 PHE A O 1
ATOM 937 N N . HIS A 1 117 ? 0.403 24.75 15.625 1 93.19 117 HIS A N 1
ATOM 938 C CA . HIS A 1 117 ? 1.46 24.875 14.633 1 93.19 117 HIS A CA 1
ATOM 939 C C . HIS A 1 117 ? 2.754 24.234 15.109 1 93.19 117 HIS A C 1
ATOM 941 O O . HIS A 1 117 ? 2.967 24.078 16.312 1 93.19 117 HIS A O 1
ATOM 947 N N . ASN A 1 118 ? 3.539 23.719 14.133 1 94.5 118 ASN A N 1
ATOM 948 C CA . ASN A 1 118 ? 4.863 23.188 14.438 1 94.5 118 ASN A CA 1
ATOM 949 C C . ASN A 1 118 ? 5.805 23.312 13.25 1 94.5 118 ASN A C 1
ATOM 951 O O . ASN A 1 118 ? 5.617 24.172 12.391 1 94.5 118 ASN A O 1
ATOM 955 N N . LYS A 1 119 ? 6.863 22.594 13.25 1 91.94 119 LYS A N 1
ATOM 956 C CA . LYS A 1 119 ? 7.898 22.719 12.227 1 91.94 119 LYS A CA 1
ATOM 957 C C . LYS A 1 119 ? 7.371 22.312 10.852 1 91.94 119 LYS A C 1
ATOM 959 O O . LYS A 1 119 ? 7.848 22.812 9.828 1 91.94 119 LYS A O 1
ATOM 964 N N . GLU A 1 120 ? 6.336 21.531 10.766 1 92.62 120 GLU A N 1
ATOM 965 C CA . GLU A 1 120 ? 5.84 20.984 9.508 1 92.62 120 GLU A CA 1
ATOM 966 C C . GLU A 1 120 ? 4.5 21.609 9.125 1 92.62 120 GLU A C 1
ATOM 968 O O . GLU A 1 120 ? 4.176 21.734 7.941 1 92.62 120 GLU A O 1
ATOM 973 N N . THR A 1 121 ? 3.756 22 10.164 1 95.69 121 THR A N 1
ATOM 974 C CA . THR A 1 121 ? 2.381 22.438 9.953 1 95.69 121 THR A CA 1
ATOM 975 C C . THR A 1 121 ? 2.217 23.906 10.352 1 95.69 121 THR A C 1
ATOM 977 O O . THR A 1 121 ? 2.492 24.281 11.492 1 95.69 121 THR A O 1
ATOM 980 N N . LEU A 1 122 ? 1.695 24.734 9.43 1 96.19 122 LEU A N 1
ATOM 981 C CA . LEU A 1 122 ? 1.444 26.141 9.695 1 96.19 122 LEU A CA 1
ATOM 982 C C . LEU A 1 122 ? 0.07 26.344 10.328 1 96.19 122 LEU A C 1
ATOM 984 O O . LEU A 1 122 ? -0.101 27.203 11.195 1 96.19 122 LEU A O 1
ATOM 988 N N . ARG A 1 123 ? -0.83 25.562 9.781 1 96.19 123 ARG A N 1
ATOM 989 C CA . ARG A 1 123 ? -2.209 25.703 10.234 1 96.19 123 ARG A CA 1
ATOM 990 C C . ARG A 1 123 ? -3.008 24.422 9.953 1 96.19 123 ARG A C 1
ATOM 992 O O . ARG A 1 123 ? -2.686 23.688 9.031 1 96.19 123 ARG A O 1
ATOM 999 N N . LEU A 1 124 ? -3.971 24.219 10.805 1 98 124 LEU A N 1
ATOM 1000 C CA . LEU A 1 124 ? -4.973 23.188 10.578 1 98 124 LEU A CA 1
ATOM 1001 C C . LEU A 1 124 ? -6.348 23.797 10.336 1 98 124 LEU A C 1
ATOM 1003 O O . LEU A 1 124 ? -6.711 24.797 10.977 1 98 124 LEU A O 1
ATOM 1007 N N . ARG A 1 125 ? -7.051 23.188 9.469 1 97.5 125 ARG A N 1
ATOM 1008 C CA . ARG A 1 125 ? -8.398 23.672 9.211 1 97.5 125 ARG A CA 1
ATOM 1009 C C . ARG A 1 125 ? -9.281 22.578 8.617 1 97.5 125 ARG A C 1
ATOM 1011 O O . ARG A 1 125 ? -8.805 21.766 7.832 1 97.5 125 ARG A O 1
ATOM 1018 N N . PHE A 1 126 ? -10.5 22.609 9.016 1 98.38 126 PHE A N 1
ATOM 1019 C CA . PHE A 1 126 ? -11.5 21.734 8.414 1 98.38 126 PHE A CA 1
ATOM 1020 C C . PHE A 1 126 ? -12.086 22.375 7.164 1 98.38 126 PHE A C 1
ATOM 1022 O O . PHE A 1 126 ? -12.375 23.578 7.152 1 98.38 126 PHE A O 1
ATOM 1029 N N . PHE A 1 127 ? -12.211 21.562 6.102 1 97.94 127 PHE A N 1
ATOM 1030 C CA . PHE A 1 127 ? -12.766 22.031 4.84 1 97.94 127 PHE A CA 1
ATOM 1031 C C . PHE A 1 127 ? -13.914 21.141 4.379 1 97.94 127 PHE A C 1
ATOM 1033 O O . PHE A 1 127 ? -13.828 19.922 4.473 1 97.94 127 PHE A O 1
ATOM 1040 N N . SER A 1 128 ? -14.992 21.797 3.873 1 97.38 128 SER A N 1
ATOM 1041 C CA . SER A 1 128 ? -16.031 21.062 3.162 1 97.38 128 SER A CA 1
ATOM 1042 C C . SER A 1 128 ? -15.57 20.688 1.757 1 97.38 128 SER A C 1
ATOM 1044 O O . SER A 1 128 ? -14.57 21.203 1.263 1 97.38 128 SER A O 1
ATOM 1046 N N . GLY A 1 129 ? -16.281 19.766 1.171 1 95.5 129 GLY A N 1
ATOM 1047 C CA . GLY A 1 129 ? -15.984 19.406 -0.209 1 95.5 129 GLY A CA 1
ATOM 1048 C C . GLY A 1 129 ? -15.984 20.609 -1.139 1 95.5 129 GLY A C 1
ATOM 1049 O O . GLY A 1 129 ? -15.086 20.766 -1.972 1 95.5 129 GLY A O 1
ATOM 1050 N N . ASP A 1 130 ? -16.922 21.453 -0.95 1 95.44 130 ASP A N 1
ATOM 1051 C CA . ASP A 1 130 ? -17.062 22.641 -1.773 1 95.44 130 ASP A CA 1
ATOM 1052 C C . ASP A 1 130 ? -15.883 23.594 -1.568 1 95.44 130 ASP A C 1
ATOM 1054 O O . ASP A 1 130 ? -15.383 24.172 -2.527 1 95.44 130 ASP A O 1
ATOM 1058 N N . GLU A 1 131 ? -15.508 23.781 -0.373 1 95.56 131 GLU A N 1
ATOM 1059 C CA . GLU A 1 131 ? -14.367 24.641 -0.082 1 95.56 131 GLU A CA 1
ATOM 1060 C C . GLU A 1 131 ? -13.094 24.109 -0.729 1 95.56 131 GLU A C 1
ATOM 1062 O O . GLU A 1 131 ? -12.273 24.891 -1.223 1 95.56 131 GLU A O 1
ATOM 1067 N N . ILE A 1 132 ? -12.938 22.812 -0.695 1 94.44 132 ILE A N 1
ATOM 1068 C CA . ILE A 1 132 ? -11.727 22.203 -1.221 1 94.44 132 ILE A CA 1
ATOM 1069 C C . ILE A 1 132 ? -11.625 22.438 -2.725 1 94.44 132 ILE A C 1
ATOM 1071 O O . ILE A 1 132 ? -10.539 22.688 -3.252 1 94.44 132 ILE A O 1
ATOM 1075 N N . THR A 1 133 ? -12.711 22.359 -3.439 1 91.62 133 THR A N 1
ATOM 1076 C CA . THR A 1 133 ? -12.727 22.562 -4.883 1 91.62 133 THR A CA 1
ATOM 1077 C C . THR A 1 133 ? -12.258 23.969 -5.227 1 91.62 133 THR A C 1
ATOM 1079 O O . THR A 1 133 ? -11.781 24.219 -6.34 1 91.62 133 THR A O 1
ATOM 1082 N N . LYS A 1 134 ? -12.32 24.859 -4.246 1 92.06 134 LYS A N 1
ATOM 1083 C CA . LYS A 1 134 ? -11.984 26.266 -4.477 1 92.06 134 LYS A CA 1
ATOM 1084 C C . LYS A 1 134 ? -10.547 26.562 -4.043 1 92.06 134 LYS A C 1
ATOM 1086 O O . LYS A 1 134 ? -10.031 27.656 -4.297 1 92.06 134 LYS A O 1
ATOM 1091 N N . LEU A 1 135 ? -10 25.578 -3.348 1 91.44 135 LEU A N 1
ATOM 1092 C CA . LEU A 1 135 ? -8.625 25.766 -2.908 1 91.44 135 LEU A CA 1
ATOM 1093 C C . LEU A 1 135 ? -7.656 25.656 -4.082 1 91.44 135 LEU A C 1
ATOM 1095 O O . LEU A 1 135 ? -7.723 24.703 -4.859 1 91.44 135 LEU A O 1
ATOM 1099 N N . GLU A 1 136 ? -6.859 26.578 -4.227 1 86.75 136 GLU A N 1
ATOM 1100 C CA . GLU A 1 136 ? -5.875 26.547 -5.305 1 86.75 136 GLU A CA 1
ATOM 1101 C C . GLU A 1 136 ? -4.629 25.766 -4.895 1 86.75 136 GLU A C 1
ATOM 1103 O O . GLU A 1 136 ? -3.943 25.188 -5.742 1 86.75 136 GLU A O 1
ATOM 1108 N N . SER A 1 137 ? -4.391 25.656 -3.65 1 91.06 137 SER A N 1
ATOM 1109 C CA . SER A 1 137 ? -3.117 25.141 -3.16 1 91.06 137 SER A CA 1
ATOM 1110 C C . SER A 1 137 ? -3.252 23.703 -2.682 1 91.06 137 SER A C 1
ATOM 1112 O O . SER A 1 137 ? -2.832 23.375 -1.572 1 91.06 137 SER A O 1
ATOM 1114 N N . VAL A 1 138 ? -3.879 22.844 -3.43 1 93.19 138 VAL A N 1
ATOM 1115 C CA . VAL A 1 138 ? -3.977 21.406 -3.191 1 93.19 138 VAL A CA 1
ATOM 1116 C C . VAL A 1 138 ? -3.43 20.641 -4.398 1 93.19 138 VAL A C 1
ATOM 1118 O O . VAL A 1 138 ? -3.789 20.938 -5.539 1 93.19 138 VAL A O 1
ATOM 1121 N N . SER A 1 139 ? -2.553 19.766 -4.152 1 92.56 139 SER A N 1
ATOM 1122 C CA . SER A 1 139 ? -1.963 19 -5.242 1 92.56 139 SER A CA 1
ATOM 1123 C C . SER A 1 139 ? -3.014 18.141 -5.949 1 92.56 139 SER A C 1
ATOM 1125 O O . SER A 1 139 ? -4.066 17.859 -5.379 1 92.56 139 SER A O 1
ATOM 1127 N N . ARG A 1 140 ? -2.721 17.766 -7.148 1 91.25 140 ARG A N 1
ATOM 1128 C CA . ARG A 1 140 ? -3.625 16.922 -7.926 1 91.25 140 ARG A CA 1
ATOM 1129 C C . ARG A 1 140 ? -3.887 15.602 -7.219 1 91.25 140 ARG A C 1
ATOM 1131 O O . ARG A 1 140 ? -5.02 15.117 -7.195 1 91.25 140 ARG A O 1
ATOM 1138 N N . LYS A 1 141 ? -2.91 15.016 -6.688 1 94.06 141 LYS A N 1
ATOM 1139 C CA . LYS A 1 141 ? -3.021 13.742 -5.98 1 94.06 141 LYS A CA 1
ATOM 1140 C C . LYS A 1 141 ? -3.971 13.859 -4.789 1 94.06 141 LYS A C 1
ATOM 1142 O O . LYS A 1 141 ? -4.871 13.039 -4.629 1 94.06 141 LYS A O 1
ATOM 1147 N N . HIS A 1 142 ? -3.814 14.828 -4.023 1 96.25 142 HIS A N 1
ATOM 1148 C CA . HIS A 1 142 ? -4.664 15.031 -2.855 1 96.25 142 HIS A CA 1
ATOM 1149 C C . HIS A 1 142 ? -6.094 15.375 -3.266 1 96.25 142 HIS A C 1
ATOM 1151 O O . HIS A 1 142 ? -7.051 14.977 -2.596 1 96.25 142 HIS A O 1
ATOM 1157 N N . ARG A 1 143 ? -6.184 16.141 -4.336 1 95.5 143 ARG A N 1
ATOM 1158 C CA . ARG A 1 143 ? -7.52 16.438 -4.836 1 95.5 143 ARG A CA 1
ATOM 1159 C C . ARG A 1 143 ? -8.266 15.164 -5.223 1 95.5 143 ARG A C 1
ATOM 1161 O O . ARG A 1 143 ? -9.445 15.016 -4.922 1 95.5 143 ARG A O 1
ATOM 1168 N N . LEU A 1 144 ? -7.582 14.328 -5.883 1 96.19 144 LEU A N 1
ATOM 1169 C CA . LEU A 1 144 ? -8.18 13.055 -6.258 1 96.19 144 LEU A CA 1
ATOM 1170 C C . LEU A 1 144 ? -8.633 12.281 -5.023 1 96.19 144 LEU A C 1
ATOM 1172 O O . LEU A 1 144 ? -9.766 11.789 -4.98 1 96.19 144 LEU A O 1
ATOM 1176 N N . MET A 1 145 ? -7.793 12.172 -4.016 1 97.75 145 MET A N 1
ATOM 1177 C CA . MET A 1 145 ? -8.102 11.453 -2.783 1 97.75 145 MET A CA 1
ATOM 1178 C C . MET A 1 145 ? -9.336 12.047 -2.104 1 97.75 145 MET A C 1
ATOM 1180 O O . MET A 1 145 ? -10.227 11.312 -1.676 1 97.75 145 MET A O 1
ATOM 1184 N N . LEU A 1 146 ? -9.344 13.312 -2.072 1 98.06 146 LEU A N 1
ATOM 1185 C CA . LEU A 1 146 ? -10.438 14.008 -1.395 1 98.06 146 LEU A CA 1
ATOM 1186 C C . LEU A 1 146 ? -11.734 13.875 -2.186 1 98.06 146 LEU A C 1
ATOM 1188 O O . LEU A 1 146 ? -12.812 13.719 -1.604 1 98.06 146 LEU A O 1
ATOM 1192 N N . GLU A 1 147 ? -11.617 13.953 -3.459 1 96.81 147 GLU A N 1
ATOM 1193 C CA . GLU A 1 147 ? -12.797 13.766 -4.301 1 96.81 147 GLU A CA 1
ATOM 1194 C C . GLU A 1 147 ? -13.398 12.383 -4.102 1 96.81 147 GLU A C 1
ATOM 1196 O O . GLU A 1 147 ? -14.617 12.242 -3.951 1 96.81 147 GLU A O 1
ATOM 1201 N N . GLU A 1 148 ? -12.586 11.438 -4.152 1 97.69 148 GLU A N 1
ATOM 1202 C CA . GLU A 1 148 ? -13.07 10.086 -3.924 1 97.69 148 GLU A CA 1
ATOM 1203 C C . GLU A 1 148 ? -13.727 9.953 -2.553 1 97.69 148 GLU A C 1
ATOM 1205 O O . GLU A 1 148 ? -14.758 9.289 -2.41 1 97.69 148 GLU A O 1
ATOM 1210 N N . TYR A 1 149 ? -13.133 10.578 -1.58 1 98.19 149 TYR A N 1
ATOM 1211 C CA . TYR A 1 149 ? -13.68 10.5 -0.228 1 98.19 149 TYR A CA 1
ATOM 1212 C C . TYR A 1 149 ? -15.062 11.133 -0.156 1 98.19 149 TYR A C 1
ATOM 1214 O O . TYR A 1 149 ? -16 10.523 0.349 1 98.19 149 TYR A O 1
ATOM 1222 N N . PHE A 1 150 ? -15.203 12.328 -0.708 1 97.75 150 PHE A N 1
ATOM 1223 C CA . PHE A 1 150 ? -16.453 13.07 -0.598 1 97.75 150 PHE A CA 1
ATOM 1224 C C . PHE A 1 150 ? -17.547 12.406 -1.427 1 97.75 150 PHE A C 1
ATOM 1226 O O . PHE A 1 150 ? -18.734 12.484 -1.083 1 97.75 150 PHE A O 1
ATOM 1233 N N . THR A 1 151 ? -17.156 11.727 -2.467 1 96.56 151 THR A N 1
ATOM 1234 C CA . THR A 1 151 ? -18.141 11.055 -3.301 1 96.56 151 THR A CA 1
ATOM 1235 C C . THR A 1 151 ? -18.312 9.602 -2.869 1 96.56 151 THR A C 1
ATOM 1237 O O . THR A 1 151 ? -19.188 8.898 -3.381 1 96.56 151 THR A O 1
ATOM 1240 N N . ASN A 1 152 ? -17.469 9.172 -1.927 1 96.69 152 ASN A N 1
ATOM 1241 C CA . ASN A 1 152 ? -17.438 7.789 -1.468 1 96.69 152 ASN A CA 1
ATOM 1242 C C . ASN A 1 152 ? -17.328 6.812 -2.635 1 96.69 152 ASN A C 1
ATOM 1244 O O . ASN A 1 152 ? -18.062 5.828 -2.703 1 96.69 152 ASN A O 1
ATOM 1248 N N . ASN A 1 153 ? -16.562 7.129 -3.576 1 96.38 153 ASN A N 1
ATOM 1249 C CA . ASN A 1 153 ? -16.266 6.34 -4.77 1 96.38 153 ASN A CA 1
ATOM 1250 C C . ASN A 1 153 ? -14.766 6.188 -4.992 1 96.38 153 ASN A C 1
ATOM 1252 O O . ASN A 1 153 ? -14.117 7.098 -5.512 1 96.38 153 ASN A O 1
ATOM 1256 N N . PHE A 1 154 ? -14.289 5 -4.637 1 96.69 154 PHE A N 1
ATOM 1257 C CA . PHE A 1 154 ? -12.852 4.754 -4.656 1 96.69 154 PHE A CA 1
ATOM 1258 C C . PHE A 1 154 ? -12.477 3.811 -5.793 1 96.69 154 PHE A C 1
ATOM 1260 O O . PHE A 1 154 ? -12.883 2.646 -5.797 1 96.69 154 PHE A O 1
ATOM 1267 N N . ALA A 1 155 ? -11.742 4.348 -6.738 1 94.88 155 ALA A N 1
ATOM 1268 C CA . ALA A 1 155 ? -11.195 3.461 -7.758 1 94.88 155 ALA A CA 1
ATOM 1269 C C . ALA A 1 155 ? -10.047 2.621 -7.195 1 94.88 155 ALA A C 1
ATOM 1271 O O . ALA A 1 155 ? -9.203 3.129 -6.449 1 94.88 155 ALA A O 1
ATOM 1272 N N . MET A 1 156 ? -9.984 1.384 -7.566 1 93.56 156 MET A N 1
ATOM 1273 C CA . M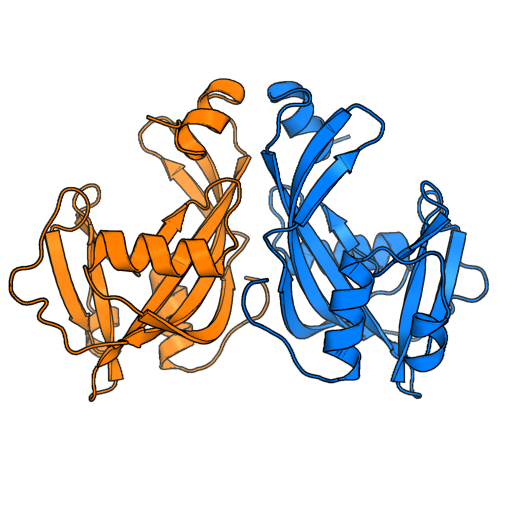ET A 1 156 ? -9 0.473 -6.996 1 93.56 156 MET A CA 1
ATOM 1274 C C . MET A 1 156 ? -7.609 0.76 -7.551 1 93.56 156 MET A C 1
ATOM 1276 O O . MET A 1 156 ? -7.441 0.916 -8.758 1 93.56 156 MET A O 1
ATOM 1280 N N . GLY A 1 157 ? -6.617 0.694 -6.676 1 84.19 157 GLY A N 1
ATOM 1281 C CA . GLY A 1 157 ? -5.195 0.599 -6.965 1 84.19 157 GLY A CA 1
ATOM 1282 C C . GLY A 1 157 ? -4.684 1.738 -7.828 1 84.19 157 GLY A C 1
ATOM 1283 O O . GLY A 1 157 ? -3.777 1.549 -8.641 1 84.19 157 GLY A O 1
ATOM 1284 N N . HIS A 1 158 ? -5.199 2.959 -7.75 1 84.19 158 HIS A N 1
ATOM 1285 C CA . HIS A 1 158 ? -4.734 4.078 -8.562 1 84.19 158 HIS A CA 1
ATOM 1286 C C . HIS A 1 158 ? -3.248 3.955 -8.875 1 84.19 158 HIS A C 1
ATOM 1288 O O . HIS A 1 158 ? -2.479 3.438 -8.062 1 84.19 158 HIS A O 1
ATOM 1294 N N . MET B 1 1 ? 17.172 -5.652 -22.047 1 46.84 1 MET B N 1
ATOM 1295 C CA . MET B 1 1 ? 16 -5.969 -21.234 1 46.84 1 MET B CA 1
ATOM 1296 C C . MET B 1 1 ? 15.906 -5.043 -20.016 1 46.84 1 MET B C 1
ATOM 1298 O O . MET B 1 1 ? 16.922 -4.73 -19.391 1 46.84 1 MET B O 1
ATOM 1302 N N . THR B 1 2 ? 14.859 -4.137 -19.891 1 66.06 2 THR B N 1
ATOM 1303 C CA . THR B 1 2 ? 14.773 -3.137 -18.828 1 66.06 2 THR B CA 1
ATOM 1304 C C . THR B 1 2 ? 14.852 -3.793 -17.453 1 66.06 2 THR B C 1
ATOM 1306 O O . THR B 1 2 ? 14.172 -4.789 -17.188 1 66.06 2 THR B O 1
ATOM 1309 N N . GLN B 1 3 ? 15.914 -3.668 -16.734 1 89.19 3 GLN B N 1
ATOM 1310 C CA . GLN B 1 3 ? 16.219 -4.16 -15.391 1 89.19 3 GLN B CA 1
ATOM 1311 C C . GLN B 1 3 ? 15 -4.043 -14.477 1 89.19 3 GLN B C 1
ATOM 1313 O O . GLN B 1 3 ? 14.344 -2.998 -14.43 1 89.19 3 GLN B O 1
ATOM 1318 N N . ASP B 1 4 ? 14.555 -5.266 -13.969 1 96.38 4 ASP B N 1
ATOM 1319 C CA . ASP B 1 4 ? 13.438 -5.215 -13.039 1 96.38 4 ASP B CA 1
ATOM 1320 C C . ASP B 1 4 ? 13.781 -4.387 -11.805 1 96.38 4 ASP B C 1
ATOM 1322 O O . ASP B 1 4 ? 14.961 -4.164 -11.508 1 96.38 4 ASP B O 1
ATOM 1326 N N . TYR B 1 5 ? 12.898 -3.939 -11.102 1 98.19 5 TYR B N 1
ATOM 1327 C CA . TYR B 1 5 ? 13.086 -2.959 -10.039 1 98.19 5 TYR B CA 1
ATOM 1328 C C . TYR B 1 5 ? 13.938 -3.531 -8.914 1 98.19 5 TYR B C 1
ATOM 1330 O O . TYR B 1 5 ? 14.773 -2.826 -8.344 1 98.19 5 TYR B O 1
ATOM 1338 N N . ILE B 1 6 ? 13.695 -4.824 -8.539 1 97.56 6 ILE B N 1
ATOM 1339 C CA . ILE B 1 6 ? 14.445 -5.426 -7.445 1 97.56 6 ILE B CA 1
ATOM 1340 C C . ILE B 1 6 ? 15.938 -5.43 -7.785 1 97.56 6 ILE B C 1
ATOM 1342 O O . ILE B 1 6 ? 16.766 -5.043 -6.961 1 97.56 6 ILE B O 1
ATOM 1346 N N . SER B 1 7 ? 16.25 -5.922 -9 1 97.44 7 SER B N 1
ATOM 1347 C CA . SER B 1 7 ? 17.641 -5.906 -9.43 1 97.44 7 SER B CA 1
ATOM 1348 C C . SER B 1 7 ? 18.203 -4.492 -9.414 1 97.44 7 SER B C 1
ATOM 1350 O O . SER B 1 7 ? 19.344 -4.277 -8.977 1 97.44 7 SER B O 1
ATOM 1352 N N . TYR B 1 8 ? 17.438 -3.559 -9.914 1 97.94 8 TYR B N 1
ATOM 1353 C CA . TYR B 1 8 ? 17.828 -2.154 -9.969 1 97.94 8 TYR B CA 1
ATOM 1354 C C . TYR B 1 8 ? 18.141 -1.619 -8.57 1 97.94 8 TYR B C 1
ATOM 1356 O O . TYR B 1 8 ? 19.234 -1.115 -8.32 1 97.94 8 TYR B O 1
ATOM 1364 N N . ILE B 1 9 ? 17.25 -1.772 -7.645 1 98.25 9 ILE B N 1
ATOM 1365 C CA . ILE B 1 9 ? 17.391 -1.172 -6.324 1 98.25 9 ILE B CA 1
ATOM 1366 C C . ILE B 1 9 ? 18.5 -1.885 -5.555 1 98.25 9 ILE B C 1
ATOM 1368 O O . ILE B 1 9 ? 19.266 -1.249 -4.824 1 98.25 9 ILE B O 1
ATOM 1372 N N . ARG B 1 10 ? 18.609 -3.166 -5.746 1 98.25 10 ARG B N 1
ATOM 1373 C CA . ARG B 1 10 ? 19.641 -3.92 -5.051 1 98.25 10 ARG B CA 1
ATOM 1374 C C . ARG B 1 10 ? 21.031 -3.533 -5.555 1 98.25 10 ARG B C 1
ATOM 1376 O O . ARG B 1 10 ? 22 -3.568 -4.797 1 98.25 10 ARG B O 1
ATOM 1383 N N . SER B 1 11 ? 21.125 -3.184 -6.82 1 98 11 SER B N 1
ATOM 1384 C CA . SER B 1 11 ? 22.406 -2.711 -7.348 1 98 11 SER B CA 1
ATOM 1385 C C . SER B 1 11 ? 22.875 -1.455 -6.621 1 98 11 SER B C 1
ATOM 1387 O O . SER B 1 11 ? 24.062 -1.113 -6.66 1 98 11 SER B O 1
ATOM 1389 N N . LYS B 1 12 ? 22 -0.826 -5.902 1 97.88 12 LYS B N 1
ATOM 1390 C CA . LYS B 1 12 ? 22.312 0.434 -5.234 1 97.88 12 LYS B CA 1
ATOM 1391 C C . LYS B 1 12 ? 22.453 0.239 -3.729 1 97.88 12 LYS B C 1
ATOM 1393 O O . LYS B 1 12 ? 23.328 0.835 -3.096 1 97.88 12 LYS B O 1
ATOM 1398 N N . VAL B 1 13 ? 21.656 -0.664 -3.176 1 98.25 13 VAL B N 1
ATOM 1399 C CA . VAL B 1 13 ? 21.562 -0.721 -1.721 1 98.25 13 VAL B CA 1
ATOM 1400 C C . VAL B 1 13 ? 22.266 -1.983 -1.21 1 98.25 13 VAL B C 1
ATOM 1402 O O . VAL B 1 13 ? 22.422 -2.162 -0.001 1 98.25 13 VAL B O 1
ATOM 1405 N N . GLY B 1 14 ? 22.672 -2.842 -2.117 1 97.88 14 GLY B N 1
ATOM 1406 C CA . GLY B 1 14 ? 23.203 -4.133 -1.706 1 97.88 14 GLY B CA 1
ATOM 1407 C C . GLY B 1 14 ? 22.188 -4.98 -0.957 1 97.88 14 GLY B C 1
ATOM 1408 O O . GLY B 1 14 ? 21.047 -5.148 -1.413 1 97.88 14 GLY B O 1
ATOM 1409 N N . HIS B 1 15 ? 22.625 -5.508 0.204 1 98.19 15 HIS B N 1
ATOM 1410 C CA . HIS B 1 15 ? 21.781 -6.43 0.968 1 98.19 15 HIS B CA 1
ATOM 1411 C C . HIS B 1 15 ? 21.094 -5.715 2.123 1 98.19 15 HIS B C 1
ATOM 1413 O O . HIS B 1 15 ? 20.422 -6.352 2.943 1 98.19 15 HIS B O 1
ATOM 1419 N N . ASP B 1 16 ? 21.234 -4.41 2.232 1 98 16 ASP B N 1
ATOM 1420 C CA . ASP B 1 16 ? 20.703 -3.637 3.348 1 98 16 ASP B CA 1
ATOM 1421 C C . ASP B 1 16 ? 19.172 -3.723 3.395 1 98 16 ASP B C 1
ATOM 1423 O O . ASP B 1 16 ? 18.531 -3.969 2.373 1 98 16 ASP B O 1
ATOM 1427 N N . LYS B 1 17 ? 18.672 -3.543 4.586 1 98.31 17 LYS B N 1
ATOM 1428 C CA . LYS B 1 17 ? 17.234 -3.633 4.77 1 98.31 17 LYS B CA 1
ATOM 1429 C C . LYS B 1 17 ? 16.516 -2.451 4.121 1 98.31 17 LYS B C 1
ATOM 1431 O O . LYS B 1 17 ? 16.859 -1.295 4.395 1 98.31 17 LYS B O 1
ATOM 1436 N N . ILE B 1 18 ? 15.492 -2.754 3.229 1 98.62 18 ILE B N 1
ATOM 1437 C CA . ILE B 1 18 ? 14.695 -1.717 2.576 1 98.62 18 ILE B CA 1
ATOM 1438 C C . ILE B 1 18 ? 13.227 -2.133 2.549 1 98.62 18 ILE B C 1
ATOM 1440 O O . ILE B 1 18 ? 12.891 -3.27 2.891 1 98.62 18 ILE B O 1
ATOM 1444 N N . ILE B 1 19 ? 12.375 -1.208 2.256 1 98.69 19 ILE B N 1
ATOM 1445 C CA . ILE B 1 19 ? 10.953 -1.465 2.059 1 98.69 19 ILE B CA 1
ATOM 1446 C C . ILE B 1 19 ? 10.672 -1.734 0.582 1 98.69 19 ILE B C 1
ATOM 1448 O O . ILE B 1 19 ? 11.07 -0.95 -0.283 1 98.69 19 ILE B O 1
ATOM 1452 N N . LEU B 1 20 ? 10.055 -2.838 0.298 1 98.69 20 LEU B N 1
ATOM 1453 C CA . LEU B 1 20 ? 9.664 -3.172 -1.067 1 98.69 20 LEU B CA 1
ATOM 1454 C C . LEU B 1 20 ? 8.156 -3.379 -1.165 1 98.69 20 LEU B C 1
ATOM 1456 O O . LEU B 1 20 ? 7.543 -3.93 -0.249 1 98.69 20 LEU B O 1
ATOM 1460 N N . THR B 1 21 ? 7.609 -2.975 -2.223 1 98.62 21 THR B N 1
ATOM 1461 C CA . THR B 1 21 ? 6.176 -3.078 -2.479 1 98.62 21 THR B CA 1
ATOM 1462 C C . THR B 1 21 ? 5.871 -4.273 -3.379 1 98.62 21 THR B C 1
ATOM 1464 O O . THR B 1 21 ? 6.559 -4.492 -4.379 1 98.62 21 THR B O 1
ATOM 1467 N N . PHE B 1 22 ? 4.887 -5.043 -3.008 1 98.56 22 PHE B N 1
ATOM 1468 C CA . PHE B 1 22 ? 4.406 -6.203 -3.75 1 98.56 22 PHE B CA 1
ATOM 1469 C C . PHE B 1 22 ? 2.895 -6.133 -3.938 1 98.56 22 PHE B C 1
ATOM 1471 O O . PHE B 1 22 ? 2.211 -5.375 -3.248 1 98.56 22 PHE B O 1
ATOM 1478 N N . ALA B 1 23 ? 2.408 -6.863 -4.852 1 98.69 23 ALA B N 1
ATOM 1479 C CA . ALA B 1 23 ? 0.968 -7.016 -5.051 1 98.69 23 ALA B CA 1
ATOM 1480 C C . ALA B 1 23 ? 0.623 -8.43 -5.516 1 98.69 23 ALA B C 1
ATOM 1482 O O . ALA B 1 23 ? 1.423 -9.078 -6.191 1 98.69 23 ALA B O 1
ATOM 1483 N N . GLY B 1 24 ? -0.51 -8.875 -5.094 1 98.5 24 GLY B N 1
ATOM 1484 C CA . GLY B 1 24 ? -1.019 -10.18 -5.48 1 98.5 24 GLY B CA 1
ATOM 1485 C C . GLY B 1 24 ? -2.533 -10.234 -5.555 1 98.5 24 GL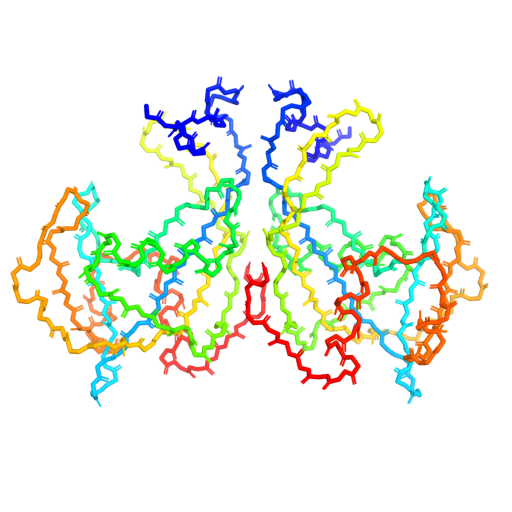Y B C 1
ATOM 1486 O O . GLY B 1 24 ? -3.201 -9.203 -5.457 1 98.5 24 GLY B O 1
ATOM 1487 N N . GLY B 1 25 ? -3.004 -11.422 -5.77 1 98.5 25 GLY B N 1
ATOM 1488 C CA . GLY B 1 25 ? -4.449 -11.508 -5.922 1 98.5 25 GLY B CA 1
ATOM 1489 C C . GLY B 1 25 ? -4.996 -12.898 -5.637 1 98.5 25 GLY B C 1
ATOM 1490 O O . GLY B 1 25 ? -4.273 -13.891 -5.762 1 98.5 25 GLY B O 1
ATOM 1491 N N . ILE B 1 26 ? -6.227 -12.906 -5.355 1 98.81 26 ILE B N 1
ATOM 1492 C CA . ILE B 1 26 ? -6.969 -14.125 -5.047 1 98.81 26 ILE B CA 1
ATOM 1493 C C . ILE B 1 26 ? -8.047 -14.352 -6.102 1 98.81 26 ILE B C 1
ATOM 1495 O O . ILE B 1 26 ? -8.828 -13.445 -6.406 1 98.81 26 ILE B O 1
ATOM 1499 N N . LEU B 1 27 ? -8.062 -15.453 -6.688 1 98.81 27 LEU B N 1
ATOM 1500 C CA . LEU B 1 27 ? -9.094 -15.938 -7.598 1 98.81 27 LEU B CA 1
ATOM 1501 C C . LEU B 1 27 ? -9.734 -17.219 -7.062 1 98.81 27 LEU B C 1
ATOM 1503 O O . LEU B 1 27 ? -9.031 -18.141 -6.664 1 98.81 27 LEU B O 1
ATOM 1507 N N . THR B 1 28 ? -11.016 -17.25 -7.023 1 98.56 28 THR B N 1
ATOM 1508 C CA . THR B 1 28 ? -11.727 -18.438 -6.539 1 98.56 28 THR B CA 1
ATOM 1509 C C . THR B 1 28 ? -12.461 -19.125 -7.68 1 98.56 28 THR B C 1
ATOM 1511 O O . THR B 1 28 ? -12.789 -18.5 -8.688 1 98.56 28 THR B O 1
ATOM 1514 N N . ASP B 1 29 ? -12.672 -20.406 -7.539 1 97.81 29 ASP B N 1
ATOM 1515 C CA . ASP B 1 29 ? -13.539 -21.125 -8.477 1 97.81 29 ASP B CA 1
ATOM 1516 C C . ASP B 1 29 ? -14.992 -21.094 -8.008 1 97.81 29 ASP B C 1
ATOM 1518 O O . ASP B 1 29 ? -15.336 -20.375 -7.066 1 97.81 29 ASP B O 1
ATOM 1522 N N . LYS B 1 30 ? -15.82 -21.828 -8.656 1 96.38 30 LYS B N 1
ATOM 1523 C CA . LYS B 1 30 ? -17.25 -21.797 -8.406 1 96.38 30 LYS B CA 1
ATOM 1524 C C . LYS B 1 30 ? -17.578 -22.328 -7.016 1 96.38 30 LYS B C 1
ATOM 1526 O O . LYS B 1 30 ? -18.641 -22 -6.453 1 96.38 30 LYS B O 1
ATOM 1531 N N . ASP B 1 31 ? -16.688 -23.109 -6.418 1 97 31 ASP B N 1
ATOM 1532 C CA . ASP B 1 31 ? -16.922 -23.719 -5.109 1 97 31 ASP B CA 1
ATOM 1533 C C . ASP B 1 31 ? -16.297 -22.875 -3.996 1 97 31 ASP B C 1
ATOM 1535 O O . ASP B 1 31 ? -16.25 -23.297 -2.84 1 97 31 ASP B O 1
ATOM 1539 N N . GLY B 1 32 ? -15.68 -21.734 -4.348 1 97.12 32 GLY B N 1
ATOM 1540 C CA . GLY B 1 32 ? -15.078 -20.859 -3.354 1 97.12 32 GLY B CA 1
ATOM 1541 C C . GLY B 1 32 ? -13.656 -21.25 -2.998 1 97.12 32 GLY B C 1
ATOM 1542 O O . GLY B 1 32 ? -13.086 -20.719 -2.041 1 97.12 32 GLY B O 1
ATOM 1543 N N . ARG B 1 33 ? -13.07 -22.188 -3.773 1 98.38 33 ARG B N 1
ATOM 1544 C CA . ARG B 1 33 ? -11.68 -22.578 -3.539 1 98.38 33 ARG B CA 1
ATOM 1545 C C . ARG B 1 33 ? -10.727 -21.547 -4.125 1 98.38 33 ARG B C 1
ATOM 1547 O O . ARG B 1 33 ? -10.977 -21 -5.199 1 98.38 33 ARG B O 1
ATOM 1554 N N . VAL B 1 34 ? -9.617 -21.312 -3.449 1 98.69 34 VAL B N 1
ATOM 1555 C CA . VAL B 1 34 ? -8.672 -20.266 -3.836 1 98.69 34 VAL B CA 1
ATOM 1556 C C . VAL B 1 34 ? -7.551 -20.875 -4.672 1 98.69 34 VAL B C 1
ATOM 1558 O O . VAL B 1 34 ? -7.027 -21.953 -4.34 1 98.69 34 VAL B O 1
ATOM 1561 N N . LEU B 1 35 ? -7.195 -20.156 -5.742 1 98.75 35 LEU B N 1
ATOM 1562 C CA . LEU B 1 35 ? -6.102 -20.609 -6.602 1 98.75 35 LEU B CA 1
ATOM 1563 C C . LEU B 1 35 ? -4.754 -20.25 -5.988 1 98.75 35 LEU B C 1
ATOM 1565 O O . LEU B 1 35 ? -4.492 -19.078 -5.684 1 98.75 35 LEU B O 1
ATOM 1569 N N . LEU B 1 36 ? -3.92 -21.234 -5.781 1 98.38 36 LEU B N 1
ATOM 1570 C CA . LEU B 1 36 ? -2.549 -21.031 -5.328 1 98.38 36 LEU B CA 1
ATOM 1571 C C . LEU B 1 36 ? -1.55 -21.594 -6.336 1 98.38 36 LEU B C 1
ATOM 1573 O O . LEU B 1 36 ? -1.898 -22.453 -7.148 1 98.38 36 LEU B O 1
ATOM 1577 N N . GLN B 1 37 ? -0.39 -21.047 -6.312 1 97.88 37 GLN B N 1
ATOM 1578 C CA . GLN B 1 37 ? 0.712 -21.562 -7.117 1 97.88 37 GLN B CA 1
ATOM 1579 C C . GLN B 1 37 ? 1.747 -22.266 -6.242 1 97.88 37 GLN B C 1
ATOM 1581 O O . GLN B 1 37 ? 2.027 -21.828 -5.125 1 97.88 37 GLN B O 1
ATOM 1586 N N . LEU B 1 38 ? 2.207 -23.406 -6.703 1 96.44 38 LEU B N 1
ATOM 1587 C CA . LEU B 1 38 ? 3.396 -24.016 -6.121 1 96.44 38 LEU B CA 1
ATOM 1588 C C . LEU B 1 38 ? 4.664 -23.422 -6.711 1 96.44 38 LEU B C 1
ATOM 1590 O O . LEU B 1 38 ? 4.969 -23.625 -7.887 1 96.44 38 LEU B O 1
ATOM 1594 N N . ARG B 1 39 ? 5.375 -22.688 -5.895 1 94.12 39 ARG B N 1
ATOM 1595 C CA . ARG B 1 39 ? 6.551 -21.984 -6.379 1 94.12 39 ARG B CA 1
ATOM 1596 C C . ARG B 1 39 ? 7.703 -22.953 -6.648 1 94.12 39 ARG B C 1
ATOM 1598 O O . ARG B 1 39 ? 7.918 -23.891 -5.887 1 94.12 39 ARG B O 1
ATOM 1605 N N . ARG B 1 40 ? 8.477 -22.625 -7.664 1 90.12 40 ARG B N 1
ATOM 1606 C CA . ARG B 1 40 ? 9.617 -23.469 -8.039 1 90.12 40 ARG B CA 1
ATOM 1607 C C . ARG B 1 40 ? 10.789 -23.234 -7.098 1 90.12 40 ARG B C 1
ATOM 1609 O O . ARG B 1 40 ? 11.5 -24.188 -6.746 1 90.12 40 ARG B O 1
ATOM 1616 N N . ASP B 1 41 ? 10.977 -22.031 -6.66 1 83.5 41 ASP B N 1
ATOM 1617 C CA . ASP B 1 41 ? 12.156 -21.656 -5.898 1 83.5 41 ASP B CA 1
ATOM 1618 C C . ASP B 1 41 ? 12.062 -22.156 -4.457 1 83.5 41 ASP B C 1
ATOM 1620 O O . ASP B 1 41 ? 13.062 -22.578 -3.869 1 83.5 41 ASP B O 1
ATOM 1624 N N . LYS B 1 42 ? 10.82 -22.125 -3.895 1 82.12 42 LYS B N 1
ATOM 1625 C CA . LYS B 1 42 ? 10.68 -22.438 -2.475 1 82.12 42 LYS B CA 1
ATOM 1626 C C . LYS B 1 42 ? 9.875 -23.703 -2.266 1 82.12 42 LYS B C 1
ATOM 1628 O O . LYS B 1 42 ? 9.867 -24.266 -1.168 1 82.12 42 LYS B O 1
ATOM 1633 N N . LYS B 1 43 ? 9.172 -24.094 -3.293 1 88.25 43 LYS B N 1
ATOM 1634 C CA . LYS B 1 43 ? 8.305 -25.25 -3.225 1 88.25 43 LYS B CA 1
ATOM 1635 C C . LYS B 1 43 ? 7.211 -25.062 -2.172 1 88.25 43 LYS B C 1
ATOM 1637 O O . LYS B 1 43 ? 6.934 -25.969 -1.387 1 88.25 43 LYS B O 1
ATOM 1642 N N . THR B 1 44 ? 6.797 -23.891 -2.049 1 93.38 44 THR B N 1
ATOM 1643 C CA . THR B 1 44 ? 5.688 -23.531 -1.174 1 93.38 44 THR B CA 1
ATOM 1644 C C . THR B 1 44 ? 4.504 -23.016 -1.987 1 93.38 44 THR B C 1
ATOM 1646 O O . THR B 1 44 ? 4.691 -22.391 -3.035 1 93.38 44 THR B O 1
ATOM 1649 N N . TRP B 1 45 ? 3.324 -23.359 -1.471 1 96.88 45 TRP B N 1
ATOM 1650 C CA . TRP B 1 45 ? 2.111 -22.797 -2.053 1 96.88 45 TRP B CA 1
ATOM 1651 C C . TRP B 1 45 ? 1.938 -21.328 -1.64 1 96.88 45 TRP B C 1
ATOM 1653 O O . TRP B 1 45 ? 2.125 -20.984 -0.471 1 96.88 45 TRP B O 1
ATOM 1663 N N . ALA B 1 46 ? 1.634 -20.516 -2.586 1 97.56 46 ALA B N 1
ATOM 1664 C CA . ALA B 1 46 ? 1.54 -19.094 -2.311 1 97.56 46 ALA B CA 1
ATOM 1665 C C . ALA B 1 46 ? 0.465 -18.438 -3.172 1 97.56 46 ALA B C 1
ATOM 1667 O O . ALA B 1 46 ? 0.092 -18.969 -4.219 1 97.56 46 ALA B O 1
ATOM 1668 N N . ILE B 1 47 ? -0.049 -17.328 -2.68 1 98.56 47 ILE B N 1
ATOM 1669 C CA . ILE B 1 47 ? -0.895 -16.453 -3.484 1 98.56 47 ILE B CA 1
ATOM 1670 C C . ILE B 1 47 ? -0.089 -15.891 -4.648 1 98.56 47 ILE B C 1
ATOM 1672 O O . ILE B 1 47 ? 1.023 -15.391 -4.461 1 98.56 47 ILE B O 1
ATOM 1676 N N . PRO B 1 48 ? -0.637 -16.047 -5.898 1 98.56 48 PRO B N 1
ATOM 1677 C CA . PRO B 1 48 ? 0.088 -15.43 -7.012 1 98.56 48 PRO B CA 1
ATOM 1678 C C . PRO B 1 48 ? 0.31 -13.93 -6.809 1 98.56 48 PRO B C 1
ATOM 1680 O O . PRO B 1 48 ? -0.615 -13.211 -6.422 1 98.56 48 PRO B O 1
ATOM 1683 N N . GLY B 1 49 ? 1.425 -13.445 -7.062 1 98.25 49 GLY B N 1
ATOM 1684 C CA . GLY B 1 49 ? 1.821 -12.055 -6.891 1 98.25 49 GLY B CA 1
ATOM 1685 C C . GLY B 1 49 ? 3.316 -11.836 -7.027 1 98.25 49 GLY B C 1
ATOM 1686 O O . GLY B 1 49 ? 4.066 -12.789 -7.266 1 98.25 49 GLY B O 1
ATOM 1687 N N . GLY B 1 50 ? 3.77 -10.602 -6.91 1 97.94 50 GLY B N 1
ATOM 1688 C CA . GLY B 1 50 ? 5.18 -10.289 -7.051 1 97.94 50 GLY B CA 1
ATOM 1689 C C . GLY B 1 50 ? 5.492 -8.82 -6.805 1 97.94 50 GLY B C 1
ATOM 1690 O O . GLY B 1 50 ? 4.652 -8.086 -6.285 1 97.94 50 GLY B O 1
ATOM 1691 N N . ALA B 1 51 ? 6.684 -8.5 -7.188 1 98.31 51 ALA B N 1
ATOM 1692 C CA . ALA B 1 51 ? 7.203 -7.172 -6.875 1 98.31 51 ALA B CA 1
ATOM 1693 C C . ALA B 1 51 ? 6.664 -6.129 -7.852 1 98.31 51 ALA B C 1
ATOM 1695 O O . ALA B 1 51 ? 6.551 -6.391 -9.055 1 98.31 51 ALA B O 1
ATOM 1696 N N . MET B 1 52 ? 6.426 -4.988 -7.309 1 98.5 52 MET B N 1
ATOM 1697 C CA . MET B 1 52 ? 6.004 -3.838 -8.109 1 98.5 52 MET B CA 1
ATOM 1698 C C . MET B 1 52 ? 7.164 -3.305 -8.945 1 98.5 52 MET B C 1
ATOM 1700 O O . MET B 1 52 ? 8.289 -3.201 -8.461 1 98.5 52 MET B O 1
ATOM 1704 N N . GLU B 1 53 ? 6.906 -2.971 -10.227 1 98.25 53 GLU B N 1
ATOM 1705 C CA . GLU B 1 53 ? 7.867 -2.322 -11.109 1 98.25 53 GLU B CA 1
ATOM 1706 C C . GLU B 1 53 ? 7.605 -0.821 -11.203 1 98.25 53 GLU B C 1
ATOM 1708 O O . GLU B 1 53 ? 6.469 -0.372 -11.047 1 98.25 53 GLU B O 1
ATOM 1713 N N . LEU B 1 54 ? 8.625 -0.075 -11.461 1 97.69 54 LEU B N 1
ATOM 1714 C CA . LEU B 1 54 ? 8.445 1.354 -11.695 1 97.69 54 LEU B CA 1
ATOM 1715 C C . LEU B 1 54 ? 7.441 1.596 -12.812 1 97.69 54 LEU B C 1
ATOM 1717 O O . LEU B 1 54 ? 7.477 0.914 -13.844 1 97.69 54 LEU B O 1
ATOM 1721 N N . GLY B 1 55 ? 6.523 2.537 -12.617 1 96.75 55 GLY B N 1
ATOM 1722 C CA . GLY B 1 55 ? 5.555 2.902 -13.641 1 96.75 55 GLY B CA 1
ATOM 1723 C C . GLY B 1 55 ? 4.25 2.137 -13.523 1 96.75 55 GLY B C 1
ATOM 1724 O O . GLY B 1 55 ? 3.262 2.477 -14.18 1 96.75 55 GLY B O 1
ATOM 1725 N N . GLU B 1 56 ? 4.195 1.14 -12.656 1 97.25 56 GLU B N 1
ATOM 1726 C CA . GLU B 1 56 ? 2.979 0.36 -12.453 1 97.25 56 GLU B CA 1
ATOM 1727 C C . GLU B 1 56 ? 2.207 0.856 -11.234 1 97.25 56 GLU B C 1
ATOM 1729 O O . GLU B 1 56 ? 2.803 1.315 -10.258 1 97.25 56 GLU B O 1
ATOM 1734 N N . SER B 1 57 ? 0.877 0.737 -11.32 1 98.25 57 SER B N 1
ATOM 1735 C CA . SER B 1 57 ? 0.097 0.718 -10.094 1 98.25 57 SER B CA 1
ATOM 1736 C C . SER B 1 57 ? 0.163 -0.648 -9.414 1 98.25 57 SER B C 1
ATOM 1738 O O . SER B 1 57 ? 0.552 -1.637 -10.039 1 98.25 57 SER B O 1
ATOM 1740 N N . THR B 1 58 ? -0.203 -0.672 -8.172 1 98.5 58 THR B N 1
ATOM 1741 C CA . THR B 1 58 ? -0.24 -1.965 -7.496 1 98.5 58 THR B CA 1
ATOM 1742 C C . THR B 1 58 ? -1.252 -2.893 -8.164 1 98.5 58 THR B C 1
ATOM 1744 O O . THR B 1 58 ? -1.056 -4.109 -8.203 1 98.5 58 THR B O 1
ATOM 1747 N N . LEU B 1 59 ? -2.328 -2.338 -8.688 1 98.62 59 LEU B N 1
ATOM 1748 C CA . LEU B 1 59 ? -3.307 -3.146 -9.406 1 98.62 59 LEU B CA 1
ATOM 1749 C C . LEU B 1 59 ? -2.705 -3.717 -10.688 1 98.62 59 LEU B C 1
ATOM 1751 O O . LEU B 1 59 ? -2.857 -4.906 -10.977 1 98.62 59 LEU B O 1
ATOM 1755 N N . ASP B 1 60 ? -2.043 -2.863 -11.438 1 98.31 60 ASP B N 1
ATOM 1756 C CA . ASP B 1 60 ? -1.362 -3.332 -12.641 1 98.31 60 ASP B CA 1
ATOM 1757 C C . ASP B 1 60 ? -0.343 -4.418 -12.305 1 98.31 60 ASP B C 1
ATOM 1759 O O . ASP B 1 60 ? -0.221 -5.406 -13.031 1 98.31 60 ASP B O 1
ATOM 1763 N N . THR B 1 61 ? 0.382 -4.188 -11.266 1 98.62 61 THR B N 1
ATOM 1764 C CA . THR B 1 61 ? 1.36 -5.168 -10.812 1 98.62 61 THR B CA 1
ATOM 1765 C C . THR B 1 61 ? 0.687 -6.504 -10.508 1 98.62 61 THR B C 1
ATOM 1767 O O . THR B 1 61 ? 1.142 -7.555 -10.977 1 98.62 61 THR B O 1
ATOM 1770 N N . ALA B 1 62 ? -0.401 -6.465 -9.75 1 98.69 62 ALA B N 1
ATOM 1771 C CA . ALA B 1 62 ? -1.115 -7.684 -9.375 1 98.69 62 ALA B CA 1
ATOM 1772 C C . ALA B 1 62 ? -1.603 -8.438 -10.609 1 98.69 62 ALA B C 1
ATOM 1774 O O . ALA B 1 62 ? -1.435 -9.648 -10.703 1 98.69 62 ALA B O 1
ATOM 1775 N N . LYS B 1 63 ? -2.162 -7.695 -11.531 1 98.69 63 LYS B N 1
ATOM 1776 C CA . LYS B 1 63 ? -2.676 -8.312 -12.75 1 98.69 63 LYS B CA 1
ATOM 1777 C C . LYS B 1 63 ? -1.547 -8.922 -13.578 1 98.69 63 LYS B C 1
ATOM 1779 O O . LYS B 1 63 ? -1.676 -10.039 -14.086 1 98.69 63 LYS B O 1
ATOM 1784 N N . ARG B 1 64 ? -0.448 -8.164 -13.758 1 98.31 64 ARG B N 1
ATOM 1785 C CA . ARG B 1 64 ? 0.692 -8.648 -14.531 1 98.31 64 ARG B CA 1
ATOM 1786 C C . ARG B 1 64 ? 1.269 -9.922 -13.906 1 98.31 64 ARG B C 1
ATOM 1788 O O . ARG B 1 64 ? 1.428 -10.93 -14.594 1 98.31 64 ARG B O 1
ATOM 1795 N N . GLU B 1 65 ? 1.54 -9.859 -12.625 1 98.38 65 GLU B N 1
ATOM 1796 C CA . GLU B 1 65 ? 2.137 -11 -11.93 1 98.38 65 GLU B CA 1
ATOM 1797 C C . GLU B 1 65 ? 1.196 -12.203 -11.938 1 98.38 65 GLU B C 1
ATOM 1799 O O . GLU B 1 65 ? 1.642 -13.344 -12.07 1 98.38 65 GLU B O 1
ATOM 1804 N N . PHE B 1 66 ? -0.09 -11.953 -11.742 1 98.62 66 PHE B N 1
ATOM 1805 C CA . PHE B 1 66 ? -1.066 -13.039 -11.773 1 98.62 66 PHE B CA 1
ATOM 1806 C C . PHE B 1 66 ? -1.05 -13.742 -13.117 1 98.62 66 PHE B C 1
ATOM 1808 O O . PHE B 1 66 ? -1.028 -14.977 -13.18 1 98.62 66 PHE B O 1
ATOM 1815 N N . PHE B 1 67 ? -1.019 -12.953 -14.133 1 98.5 67 PHE B N 1
ATOM 1816 C CA . PHE B 1 67 ? -0.974 -13.523 -15.477 1 98.5 67 PHE B CA 1
ATOM 1817 C C . PHE B 1 67 ? 0.325 -14.289 -15.703 1 98.5 67 PHE B C 1
ATOM 1819 O O . PHE B 1 67 ? 0.312 -15.406 -16.219 1 98.5 67 PHE B O 1
ATOM 1826 N N . GLU B 1 68 ? 1.403 -13.672 -15.367 1 97.81 68 GLU B N 1
ATOM 1827 C CA . GLU B 1 68 ? 2.705 -14.312 -15.539 1 97.81 68 GLU B CA 1
ATOM 1828 C C . GLU B 1 68 ? 2.76 -15.656 -14.828 1 97.81 68 GLU B C 1
ATOM 1830 O O . GLU B 1 68 ? 3.328 -16.625 -15.344 1 97.81 68 GLU B O 1
ATOM 1835 N N . GLU B 1 69 ? 2.09 -15.742 -13.625 1 98 69 GLU B N 1
ATOM 1836 C CA . GLU B 1 69 ? 2.27 -16.906 -12.766 1 98 69 GLU B CA 1
ATOM 1837 C C . GLU B 1 69 ? 1.154 -17.938 -12.984 1 98 69 GLU B C 1
ATOM 1839 O O . GLU B 1 69 ? 1.27 -19.078 -12.555 1 98 69 GLU B O 1
ATOM 1844 N N . THR B 1 70 ? 0.043 -17.594 -13.672 1 98.19 70 THR B N 1
ATOM 1845 C CA . THR B 1 70 ? -1.089 -18.516 -13.758 1 98.19 70 THR B CA 1
ATOM 1846 C C . THR B 1 70 ? -1.563 -18.656 -15.203 1 98.19 70 THR B C 1
ATOM 1848 O O . THR B 1 70 ? -2.318 -19.562 -15.523 1 98.19 70 THR B O 1
ATOM 1851 N N . GLY B 1 71 ? -1.17 -17.672 -16.016 1 97.69 71 GLY B N 1
ATOM 1852 C CA . GLY B 1 71 ? -1.657 -17.641 -17.391 1 97.69 71 GLY B CA 1
ATOM 1853 C C . GLY B 1 71 ? -3.088 -17.141 -17.5 1 97.69 71 GLY B C 1
ATOM 1854 O O . GLY B 1 71 ? -3.672 -17.172 -18.594 1 97.69 71 GLY B O 1
ATOM 1855 N N . ILE B 1 72 ? -3.695 -16.656 -16.469 1 98.38 72 ILE B N 1
ATOM 1856 C CA . ILE B 1 72 ? -5.098 -16.266 -16.438 1 98.38 72 ILE B CA 1
ATOM 1857 C C . ILE B 1 72 ? -5.203 -14.742 -16.469 1 98.38 72 ILE B C 1
ATOM 1859 O O . ILE B 1 72 ? -4.621 -14.055 -15.625 1 98.38 72 ILE B O 1
ATOM 1863 N N . LYS B 1 73 ? -5.875 -14.195 -17.422 1 98.44 73 LYS B N 1
ATOM 1864 C CA . LYS B 1 73 ? -6.203 -12.773 -17.438 1 98.44 73 LYS B CA 1
ATOM 1865 C C . LYS B 1 73 ? -7.363 -12.469 -16.484 1 98.44 73 LYS B C 1
ATOM 1867 O O . LYS B 1 73 ? -8.367 -13.188 -16.484 1 98.44 73 LYS B O 1
ATOM 1872 N N . VAL B 1 74 ? -7.207 -11.367 -15.75 1 98.62 74 VAL B N 1
ATOM 1873 C CA . VAL B 1 74 ? -8.18 -11.164 -14.688 1 98.62 74 VAL B CA 1
ATOM 1874 C C . VAL B 1 74 ? -8.641 -9.703 -14.672 1 98.62 74 VAL B C 1
ATOM 1876 O O . VAL B 1 74 ? -7.996 -8.844 -15.273 1 98.62 74 VAL B O 1
ATOM 1879 N N . GLN B 1 75 ? -9.734 -9.492 -14.023 1 98.19 75 GLN B N 1
ATOM 1880 C CA . GLN B 1 75 ? -10.219 -8.188 -13.594 1 98.19 75 GLN B CA 1
ATOM 1881 C C . GLN B 1 75 ? -10.391 -8.133 -12.078 1 98.19 75 GLN B C 1
ATOM 1883 O O . GLN B 1 75 ? -10.844 -9.094 -11.469 1 98.19 75 GLN B O 1
ATOM 1888 N N . ALA B 1 76 ? -9.984 -7.016 -11.531 1 98.19 76 ALA B N 1
ATOM 1889 C CA . ALA B 1 76 ? -10.125 -6.859 -10.086 1 98.19 76 ALA B CA 1
ATOM 1890 C C . ALA B 1 76 ? -11.57 -6.555 -9.703 1 98.19 76 ALA B C 1
ATOM 1892 O O . ALA B 1 76 ? -12.242 -5.758 -10.359 1 98.19 76 ALA B O 1
ATOM 1893 N N . THR B 1 77 ? -12.023 -7.148 -8.617 1 97.81 77 THR B N 1
ATOM 1894 C CA . THR B 1 77 ? -13.391 -6.918 -8.148 1 97.81 77 THR B CA 1
ATOM 1895 C C . THR B 1 77 ? -13.391 -6.195 -6.809 1 97.81 77 THR B C 1
ATOM 1897 O O . THR B 1 77 ? -14.359 -5.523 -6.461 1 97.81 77 THR B O 1
ATOM 1900 N N . ARG B 1 78 ? -12.328 -6.383 -6.035 1 97.06 78 ARG B N 1
ATOM 1901 C CA . ARG B 1 78 ? -12.227 -5.805 -4.699 1 97.06 78 ARG B CA 1
ATOM 1902 C C . ARG B 1 78 ? -10.766 -5.625 -4.289 1 97.06 78 ARG B C 1
ATOM 1904 O O . ARG B 1 78 ? -9.906 -6.426 -4.668 1 97.06 78 ARG B O 1
ATOM 1911 N N . PHE B 1 79 ? -10.5 -4.594 -3.623 1 97.44 79 PHE B N 1
ATOM 1912 C CA . PHE B 1 79 ? -9.266 -4.496 -2.859 1 97.44 79 PHE B CA 1
ATOM 1913 C C . PHE B 1 79 ? -9.43 -5.105 -1.473 1 97.44 79 PHE B C 1
ATOM 1915 O O . PHE B 1 79 ? -10.258 -4.641 -0.682 1 97.44 79 PHE B O 1
ATOM 1922 N N . LEU B 1 80 ? -8.672 -6.082 -1.198 1 97.38 80 LEU B N 1
ATOM 1923 C CA . LEU B 1 80 ? -8.914 -6.84 0.023 1 97.38 80 LEU B CA 1
ATOM 1924 C C . LEU B 1 80 ? -8.203 -6.207 1.211 1 97.38 80 LEU B C 1
ATOM 1926 O O . LEU B 1 80 ? -8.812 -5.973 2.258 1 97.38 80 LEU B O 1
ATOM 1930 N N . ASN B 1 81 ? -6.922 -5.957 1.112 1 97.69 81 ASN B N 1
ATOM 1931 C CA . ASN B 1 81 ? -6.18 -5.445 2.262 1 97.69 81 ASN B CA 1
ATOM 1932 C C . ASN B 1 81 ? -4.723 -5.156 1.907 1 97.69 81 ASN B C 1
ATOM 1934 O O . ASN B 1 81 ? -4.281 -5.453 0.795 1 97.69 81 ASN B O 1
ATOM 1938 N N . VAL B 1 82 ? -4.043 -4.547 2.838 1 98.19 82 VAL B N 1
ATOM 1939 C CA . VAL B 1 82 ? -2.605 -4.301 2.766 1 98.19 82 VAL B CA 1
ATOM 1940 C C . VAL B 1 82 ? -1.91 -4.953 3.961 1 98.19 82 VAL B C 1
ATOM 1942 O O . VAL B 1 82 ? -2.426 -4.922 5.078 1 98.19 82 VAL B O 1
ATOM 1945 N N . TYR B 1 83 ? -0.809 -5.578 3.736 1 98.19 83 TYR B N 1
ATOM 1946 C CA . TYR B 1 83 ? 0.062 -6.195 4.73 1 98.19 83 TYR B CA 1
ATOM 1947 C C . TYR B 1 83 ? 1.457 -5.586 4.691 1 98.19 83 TYR B C 1
ATOM 1949 O O . TYR B 1 83 ? 2.221 -5.824 3.754 1 98.19 83 TYR B O 1
ATOM 1957 N N . SER B 1 84 ? 1.804 -4.848 5.777 1 97.81 84 SER B N 1
ATOM 1958 C CA . SER B 1 84 ? 2.865 -3.871 5.543 1 97.81 84 SER B CA 1
ATOM 1959 C C . SER B 1 84 ? 3.992 -4.023 6.559 1 97.81 84 SER B C 1
ATOM 1961 O O . SER B 1 84 ? 4.992 -3.303 6.496 1 97.81 84 SER B O 1
ATOM 1963 N N . ASN B 1 85 ? 3.912 -4.871 7.465 1 95.06 85 ASN B N 1
ATOM 1964 C CA . ASN B 1 85 ? 4.934 -4.957 8.5 1 95.06 85 ASN B CA 1
ATOM 1965 C C . ASN B 1 85 ? 5.504 -6.367 8.617 1 95.06 85 ASN B C 1
ATOM 1967 O O . ASN B 1 85 ? 5.629 -6.902 9.719 1 95.06 85 ASN B O 1
ATOM 1971 N N . PHE B 1 86 ? 5.77 -6.988 7.508 1 95.44 86 PHE B N 1
ATOM 1972 C CA . PHE B 1 86 ? 6.441 -8.281 7.461 1 95.44 86 PHE B CA 1
ATOM 1973 C C . PHE B 1 86 ? 7.887 -8.125 7.004 1 95.44 86 PHE B C 1
ATOM 1975 O O . PHE B 1 86 ? 8.18 -7.328 6.113 1 95.44 86 PHE B O 1
ATOM 1982 N N . GLU B 1 87 ? 8.672 -8.875 7.656 1 96.25 87 GLU B N 1
ATOM 1983 C CA . GLU B 1 87 ? 10.094 -8.836 7.316 1 96.25 87 GLU B CA 1
ATOM 1984 C C . GLU B 1 87 ? 10.57 -10.195 6.812 1 96.25 87 GLU B C 1
ATOM 1986 O O . GLU B 1 87 ? 10.102 -11.234 7.27 1 96.25 87 GLU B O 1
ATOM 1991 N N . GLU B 1 88 ? 11.461 -10.109 5.844 1 95.06 88 GLU B N 1
ATOM 1992 C CA . GLU B 1 88 ? 12.062 -11.32 5.281 1 95.06 88 GLU B CA 1
ATOM 1993 C C . GLU B 1 88 ? 13.547 -11.125 5.02 1 95.06 88 GLU B C 1
ATOM 1995 O O . GLU B 1 88 ? 13.984 -10.023 4.688 1 95.06 88 GLU B O 1
ATOM 2000 N N . VAL B 1 89 ? 14.297 -12.172 5.234 1 96.25 89 VAL B N 1
ATOM 2001 C CA . VAL B 1 89 ? 15.68 -12.273 4.781 1 96.25 89 VAL B CA 1
ATOM 2002 C C . VAL B 1 89 ? 15.805 -13.375 3.732 1 96.25 89 VAL B C 1
ATOM 2004 O O . VAL B 1 89 ? 15.586 -14.547 4.027 1 96.25 89 VAL B O 1
ATOM 2007 N N . TYR B 1 90 ? 16.188 -12.93 2.568 1 94.38 90 TYR B N 1
ATOM 2008 C CA . TYR B 1 90 ? 16.297 -13.891 1.473 1 94.38 90 TYR B CA 1
ATOM 2009 C C . TYR B 1 90 ? 17.594 -14.688 1.583 1 94.38 90 TYR B C 1
ATOM 2011 O O . TYR B 1 90 ? 18.531 -14.266 2.268 1 94.38 90 TYR B O 1
ATOM 2019 N N . PRO B 1 91 ? 17.625 -15.828 0.917 1 92.88 91 PRO B N 1
ATOM 2020 C CA . PRO B 1 91 ? 18.812 -16.688 1.002 1 92.88 91 PRO B CA 1
ATOM 2021 C C . PRO B 1 91 ? 20.094 -15.969 0.604 1 92.88 91 PRO B C 1
ATOM 2023 O O . PRO B 1 91 ? 21.172 -16.266 1.126 1 92.88 91 PRO B O 1
ATOM 2026 N N . ASN B 1 92 ? 20.078 -15.023 -0.231 1 95.5 92 ASN B N 1
ATOM 2027 C CA . ASN B 1 92 ? 21.25 -14.297 -0.701 1 95.5 92 ASN B CA 1
ATOM 2028 C C . ASN B 1 92 ? 21.641 -13.188 0.268 1 95.5 92 ASN B C 1
ATOM 2030 O O . ASN B 1 92 ? 22.609 -12.445 0.019 1 95.5 92 ASN B O 1
ATOM 2034 N N . GLY B 1 93 ? 20.844 -13.008 1.316 1 97.38 93 GLY B N 1
ATOM 2035 C CA . GLY B 1 93 ? 21.188 -12.023 2.334 1 97.38 93 GLY B CA 1
ATOM 2036 C C . GLY B 1 93 ? 20.359 -10.75 2.236 1 97.38 93 GLY B C 1
ATOM 2037 O O . GLY B 1 93 ? 20.453 -9.883 3.109 1 97.38 93 GLY B O 1
ATOM 2038 N N . ASP B 1 94 ? 19.609 -10.602 1.191 1 97.81 94 ASP B N 1
ATOM 2039 C CA . ASP B 1 94 ? 18.781 -9.414 1.038 1 97.81 94 ASP B CA 1
ATOM 2040 C C . ASP B 1 94 ? 17.766 -9.312 2.178 1 97.81 94 ASP B C 1
ATOM 2042 O O . ASP B 1 94 ? 17.062 -10.273 2.477 1 97.81 94 ASP B O 1
ATOM 2046 N N . LYS B 1 95 ? 17.688 -8.188 2.82 1 98.38 95 LYS B N 1
ATOM 2047 C CA . LYS B 1 95 ? 16.703 -7.93 3.871 1 98.38 95 LYS B CA 1
ATOM 2048 C C . LYS B 1 95 ? 15.609 -6.996 3.377 1 98.38 95 LYS B C 1
ATOM 2050 O O . LYS B 1 95 ? 15.883 -6.004 2.701 1 98.38 95 LYS B O 1
ATOM 2055 N N . VAL B 1 96 ? 14.398 -7.375 3.779 1 98.25 96 VAL B N 1
ATOM 2056 C CA . VAL B 1 96 ? 13.305 -6.578 3.242 1 98.25 96 VAL B CA 1
ATOM 2057 C C . VAL B 1 96 ? 12.164 -6.508 4.262 1 98.25 96 VAL B C 1
ATOM 2059 O O . VAL B 1 96 ? 11.891 -7.488 4.957 1 98.25 96 VAL B O 1
ATOM 2062 N N . GLN B 1 97 ? 11.594 -5.383 4.418 1 98.31 97 GLN B N 1
ATOM 2063 C CA . GLN B 1 97 ? 10.219 -5.254 4.875 1 98.31 97 GLN B CA 1
ATOM 2064 C C . GLN B 1 97 ? 9.258 -5.137 3.697 1 98.31 97 GLN B C 1
ATOM 2066 O O . GLN B 1 97 ? 9.422 -4.27 2.838 1 98.31 97 GLN B O 1
ATOM 2071 N N . THR B 1 98 ? 8.234 -5.949 3.697 1 98.19 98 THR B N 1
ATOM 2072 C CA . THR B 1 98 ? 7.367 -6.016 2.529 1 98.19 98 THR B CA 1
ATOM 2073 C C . THR B 1 98 ? 6.051 -5.289 2.793 1 98.19 98 THR B C 1
ATOM 2075 O O . THR B 1 98 ? 5.508 -5.359 3.896 1 98.19 98 THR B O 1
ATOM 2078 N N . VAL B 1 99 ? 5.613 -4.551 1.879 1 98.62 99 VAL B N 1
ATOM 2079 C CA . VAL B 1 99 ? 4.262 -4.012 1.791 1 98.62 99 VAL B CA 1
ATOM 2080 C C . VAL B 1 99 ? 3.508 -4.688 0.647 1 98.62 99 VAL B C 1
ATOM 2082 O O . VAL B 1 99 ? 3.842 -4.492 -0.524 1 98.62 99 VAL B O 1
ATOM 2085 N N . VAL B 1 100 ? 2.465 -5.426 0.958 1 98.56 100 VAL B N 1
ATOM 2086 C CA . VAL B 1 100 ? 1.811 -6.266 -0.04 1 98.56 100 VAL B CA 1
ATOM 2087 C C . VAL B 1 100 ? 0.343 -5.863 -0.17 1 98.56 100 VAL B C 1
ATOM 2089 O O . VAL B 1 100 ? -0.396 -5.859 0.818 1 98.56 100 VAL B O 1
ATOM 2092 N N . MET B 1 101 ? -0.086 -5.504 -1.35 1 98.5 101 MET B N 1
ATOM 2093 C CA . MET B 1 101 ? -1.494 -5.285 -1.667 1 98.5 101 MET B CA 1
ATOM 2094 C C . MET B 1 101 ? -2.133 -6.551 -2.223 1 98.5 101 MET B C 1
ATOM 2096 O O . MET B 1 101 ? -1.58 -7.188 -3.121 1 98.5 101 MET B O 1
ATOM 2100 N N . ILE B 1 102 ? -3.303 -6.93 -1.707 1 98.62 102 ILE B N 1
ATOM 2101 C CA . ILE B 1 102 ? -4.004 -8.109 -2.205 1 98.62 102 ILE B CA 1
ATOM 2102 C C . ILE B 1 102 ? -5.352 -7.695 -2.795 1 98.62 102 ILE B C 1
ATOM 2104 O O . ILE B 1 102 ? -6.125 -6.98 -2.154 1 98.62 102 ILE B O 1
ATOM 2108 N N . TYR B 1 103 ? -5.602 -8.156 -3.975 1 98.69 103 TYR B N 1
ATOM 2109 C CA . TYR B 1 103 ? -6.848 -7.902 -4.691 1 98.69 103 TYR B CA 1
ATOM 2110 C C . TYR B 1 103 ? -7.621 -9.195 -4.918 1 98.69 103 TYR B C 1
ATOM 2112 O O . TYR B 1 103 ? -7.031 -10.281 -4.961 1 98.69 103 TYR B O 1
ATOM 2120 N N . GLU B 1 104 ? -8.891 -9.07 -5 1 98.75 104 GLU B N 1
ATOM 2121 C CA . GLU B 1 104 ? -9.742 -10.164 -5.469 1 98.75 104 GLU B CA 1
ATOM 2122 C C . GLU B 1 104 ? -10 -10.055 -6.969 1 98.75 104 GLU B C 1
ATOM 2124 O O . GLU B 1 104 ? -10.305 -8.977 -7.477 1 98.75 104 GLU B O 1
ATOM 2129 N N . PHE B 1 105 ? -9.852 -11.18 -7.633 1 98.75 105 PHE B N 1
ATOM 2130 C CA . PHE B 1 105 ? -9.938 -11.18 -9.086 1 98.75 105 PHE B CA 1
ATOM 2131 C C . PHE B 1 105 ? -11.07 -12.078 -9.562 1 98.75 105 PHE B C 1
ATOM 2133 O O . PHE B 1 105 ? -11.484 -13 -8.852 1 98.75 105 PHE B O 1
ATOM 2140 N N . LYS B 1 106 ? -11.555 -11.766 -10.672 1 98.56 106 LYS B N 1
ATOM 2141 C CA . LYS B 1 106 ? -12.344 -12.664 -11.508 1 98.56 106 LYS B CA 1
ATOM 2142 C C . LYS B 1 106 ? -11.672 -12.883 -12.867 1 98.56 106 LYS B C 1
ATOM 2144 O O . LYS B 1 106 ? -11.086 -11.953 -13.43 1 98.56 106 LYS B O 1
ATOM 2149 N N . ALA B 1 107 ? -11.781 -14.102 -13.352 1 98.56 107 ALA B N 1
ATOM 2150 C CA . ALA B 1 107 ? -11.211 -14.406 -14.656 1 98.56 107 ALA B CA 1
ATOM 2151 C C . ALA B 1 107 ? -11.992 -13.727 -15.773 1 98.56 107 ALA B C 1
ATOM 2153 O O . ALA B 1 107 ? -13.227 -13.695 -15.742 1 98.56 107 ALA B O 1
ATOM 2154 N N . LEU B 1 108 ? -11.266 -13.18 -16.719 1 98.06 108 LEU B N 1
ATOM 2155 C CA . LEU B 1 108 ? -11.898 -12.508 -17.844 1 98.06 108 LEU B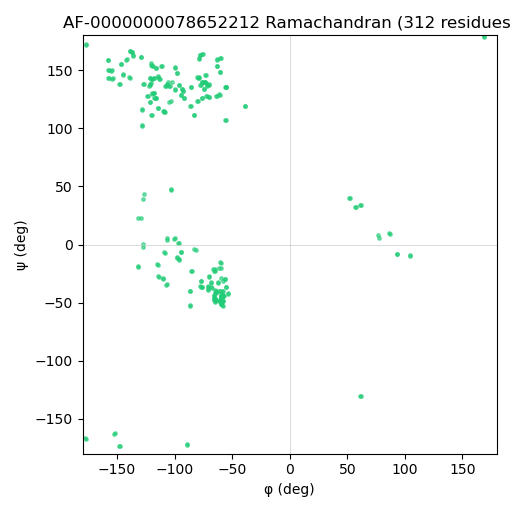 CA 1
ATOM 2156 C C . LEU B 1 108 ? -12.43 -13.523 -18.844 1 98.06 108 LEU B C 1
ATOM 2158 O O . LEU B 1 108 ? -13.398 -13.25 -19.562 1 98.06 108 LEU B O 1
ATOM 2162 N N . ASN B 1 109 ? -11.734 -14.656 -18.922 1 96.88 109 ASN B N 1
ATOM 2163 C CA . ASN B 1 109 ? -12.094 -15.742 -19.828 1 96.88 109 ASN B CA 1
ATOM 2164 C C . ASN B 1 109 ? -11.984 -17.109 -19.141 1 96.88 109 ASN B C 1
ATOM 2166 O O . ASN B 1 109 ? -11.43 -17.219 -18.047 1 96.88 109 ASN B O 1
ATOM 2170 N N . ASP B 1 110 ? -12.609 -18.062 -19.859 1 95.94 110 ASP B N 1
ATOM 2171 C CA . ASP B 1 110 ? -12.383 -19.422 -19.391 1 95.94 110 ASP B CA 1
ATOM 2172 C C . ASP B 1 110 ? -10.898 -19.781 -19.453 1 95.94 110 ASP B C 1
ATOM 2174 O O . ASP B 1 110 ? -10.164 -19.281 -20.312 1 95.94 110 ASP B O 1
ATOM 2178 N N . PHE B 1 111 ? -10.57 -20.625 -18.5 1 96.31 111 PHE B N 1
ATOM 2179 C CA . PHE B 1 111 ? -9.164 -21 -18.453 1 96.31 111 PHE B CA 1
ATOM 2180 C C . PHE B 1 111 ? -9.008 -22.469 -18.078 1 96.31 111 PHE B C 1
ATOM 2182 O O . PHE B 1 111 ? -9.945 -23.078 -17.562 1 96.31 111 PHE B O 1
ATOM 2189 N N . ASP B 1 112 ? -7.852 -23 -18.438 1 95.06 112 ASP B N 1
ATOM 2190 C CA . ASP B 1 112 ? -7.434 -24.359 -18.094 1 95.06 112 ASP B CA 1
ATOM 2191 C C . ASP B 1 112 ? -6.051 -24.359 -17.453 1 95.06 112 ASP B C 1
ATOM 2193 O O . ASP B 1 112 ? -5.062 -23.984 -18.078 1 95.06 112 ASP B O 1
ATOM 2197 N N . ILE B 1 113 ? -6.008 -24.797 -16.172 1 94.62 113 ILE B N 1
ATOM 2198 C CA . ILE B 1 113 ? -4.738 -24.734 -15.445 1 94.62 113 ILE B CA 1
ATOM 2199 C C . ILE B 1 113 ? -4.16 -26.125 -15.289 1 94.62 113 ILE B C 1
ATOM 2201 O O . ILE B 1 113 ? -3.176 -26.328 -14.57 1 94.62 113 ILE B O 1
ATOM 2205 N N . SER B 1 114 ? -4.695 -27.203 -15.82 1 92.31 114 SER B N 1
ATOM 2206 C CA . SER B 1 114 ? -4.367 -28.609 -15.57 1 92.31 114 SER B CA 1
ATOM 2207 C C . SER B 1 114 ? -2.898 -28.891 -15.867 1 92.31 114 SER B C 1
ATOM 2209 O O . SER B 1 114 ? -2.252 -29.656 -15.156 1 92.31 114 SER B O 1
ATOM 2211 N N . ASP B 1 115 ? -2.287 -28.234 -16.781 1 91.94 115 ASP B N 1
ATOM 2212 C CA . ASP B 1 115 ? -0.901 -28.5 -17.141 1 91.94 115 ASP B CA 1
ATOM 2213 C C . ASP B 1 115 ? -0.071 -27.219 -17.156 1 91.94 115 ASP B C 1
ATOM 2215 O O . ASP B 1 115 ? 0.95 -27.156 -17.844 1 91.94 115 ASP B O 1
ATOM 2219 N N . PHE B 1 116 ? -0.542 -26.312 -16.469 1 94.38 116 PHE B N 1
ATOM 2220 C CA . PHE B 1 116 ? 0.177 -25.031 -16.516 1 94.38 116 PHE B CA 1
ATOM 2221 C C . PHE B 1 116 ? 1.449 -25.109 -15.68 1 94.38 116 PHE B C 1
ATOM 2223 O O . PHE B 1 116 ? 1.413 -25.516 -14.516 1 94.38 116 PHE B O 1
ATOM 2230 N N . HIS B 1 117 ? 2.518 -24.797 -16.266 1 93 117 HIS B N 1
ATOM 2231 C CA . HIS B 1 117 ? 3.795 -24.625 -15.586 1 93 117 HIS B CA 1
ATOM 2232 C C . HIS B 1 117 ? 4.711 -23.672 -16.359 1 93 117 HIS B C 1
ATOM 2234 O O . HIS B 1 117 ? 4.562 -23.516 -17.562 1 93 117 HIS B O 1
ATOM 2240 N N . ASN B 1 118 ? 5.566 -22.969 -15.594 1 94.38 118 ASN B N 1
ATOM 2241 C CA . ASN B 1 118 ? 6.59 -22.125 -16.219 1 94.38 118 ASN B CA 1
ATOM 2242 C C . ASN B 1 118 ? 7.812 -21.969 -15.312 1 94.38 118 ASN B C 1
ATOM 2244 O O . ASN B 1 118 ? 8.07 -22.828 -14.469 1 94.38 118 ASN B O 1
ATOM 2248 N N . LYS B 1 119 ? 8.625 -21.016 -15.555 1 91.81 119 LYS B N 1
ATOM 2249 C CA . LYS B 1 119 ? 9.883 -20.859 -14.844 1 91.81 119 LYS B CA 1
ATOM 2250 C C . LYS B 1 119 ? 9.641 -20.547 -13.367 1 91.81 119 LYS B C 1
ATOM 2252 O O . LYS B 1 119 ? 10.477 -20.859 -12.516 1 91.81 119 LYS B O 1
ATOM 2257 N N . GLU B 1 120 ? 8.508 -20.031 -12.992 1 92.5 120 GLU B N 1
ATOM 2258 C CA . GLU B 1 120 ? 8.242 -19.594 -11.633 1 92.5 120 GLU B CA 1
ATOM 2259 C C . GLU B 1 120 ? 7.242 -20.516 -10.938 1 92.5 120 GLU B C 1
ATOM 2261 O O . GLU B 1 120 ? 7.277 -20.672 -9.719 1 92.5 120 GLU B O 1
ATOM 2266 N N . THR B 1 121 ? 6.375 -21.125 -11.758 1 95.75 121 THR B N 1
ATOM 2267 C CA . THR B 1 121 ? 5.258 -21.875 -11.219 1 95.75 121 THR B CA 1
ATOM 2268 C C . THR B 1 121 ? 5.363 -23.344 -11.609 1 95.75 121 THR B C 1
ATOM 2270 O O . THR B 1 121 ? 5.414 -23.672 -12.797 1 95.75 121 THR B O 1
ATOM 2273 N N . LEU B 1 122 ? 5.32 -24.266 -10.609 1 96.25 122 LEU B N 1
ATOM 2274 C CA . LEU B 1 122 ? 5.367 -25.703 -10.859 1 96.25 122 LEU B CA 1
ATOM 2275 C C . LEU B 1 122 ? 3.971 -26.25 -11.117 1 96.25 122 LEU B C 1
ATOM 2277 O O . LEU B 1 122 ? 3.797 -27.156 -11.945 1 96.25 122 LEU B O 1
ATOM 2281 N N . ARG B 1 123 ? 3.078 -25.703 -10.32 1 96.19 123 ARG B N 1
ATOM 2282 C CA . ARG B 1 123 ? 1.706 -26.188 -10.406 1 96.19 123 ARG B CA 1
ATOM 2283 C C . ARG B 1 123 ? 0.721 -25.156 -9.883 1 96.19 123 ARG B C 1
ATOM 2285 O O . ARG B 1 123 ? 1.074 -24.328 -9.047 1 96.19 123 ARG B O 1
ATOM 2292 N N . LEU B 1 124 ? -0.441 -25.219 -10.453 1 98.06 124 LEU B N 1
ATOM 2293 C CA . LEU B 1 124 ? -1.578 -24.469 -9.945 1 98.06 124 LEU B CA 1
ATOM 2294 C C . LEU B 1 124 ? -2.645 -25.391 -9.383 1 98.06 124 LEU B C 1
ATOM 2296 O O . LEU B 1 124 ? -2.902 -26.469 -9.945 1 98.06 124 LEU B O 1
ATOM 2300 N N . ARG B 1 125 ? -3.236 -24.938 -8.336 1 97.44 125 ARG B N 1
ATOM 2301 C CA . ARG B 1 125 ? -4.309 -25.75 -7.758 1 97.44 125 ARG B CA 1
ATOM 2302 C C . ARG B 1 125 ? -5.246 -24.891 -6.922 1 97.44 125 ARG B C 1
ATOM 2304 O O . ARG B 1 125 ? -4.809 -23.938 -6.262 1 97.44 125 ARG B O 1
ATOM 2311 N N . PHE B 1 126 ? -6.484 -25.219 -6.988 1 98.38 126 PHE B N 1
ATOM 2312 C CA . PHE B 1 126 ? -7.477 -24.609 -6.113 1 98.38 126 PHE B CA 1
ATOM 2313 C C . PHE B 1 126 ? -7.547 -25.344 -4.781 1 98.38 126 PHE B C 1
ATOM 2315 O O . PHE B 1 126 ? -7.508 -26.578 -4.738 1 98.38 126 PHE B O 1
ATOM 2322 N N . PHE B 1 127 ? -7.598 -24.547 -3.699 1 97.94 127 PHE B N 1
ATOM 2323 C CA . PHE B 1 127 ? -7.672 -25.109 -2.357 1 97.94 127 PHE B CA 1
ATOM 2324 C C . PHE B 1 127 ? -8.844 -24.516 -1.584 1 97.94 127 PHE B C 1
ATOM 2326 O O . PHE B 1 127 ? -9.102 -23.312 -1.657 1 97.94 127 PHE B O 1
ATOM 2333 N N . SER B 1 128 ? -9.562 -25.406 -0.835 1 97.38 128 SER B N 1
ATOM 2334 C CA . SER B 1 128 ? -10.523 -24.922 0.143 1 97.38 128 SER B CA 1
ATOM 2335 C C . SER B 1 128 ? -9.828 -24.391 1.394 1 97.38 128 SER B C 1
ATOM 2337 O O . SER B 1 128 ? -8.641 -24.641 1.596 1 97.38 128 SER B O 1
ATOM 2339 N N . GLY B 1 129 ? -10.562 -23.656 2.168 1 95.5 129 GLY B N 1
ATOM 2340 C CA . GLY B 1 129 ? -10.023 -23.203 3.438 1 95.5 129 GLY B CA 1
ATOM 2341 C C . GLY B 1 129 ? -9.484 -24.328 4.293 1 95.5 129 GLY B C 1
ATOM 2342 O O . GLY B 1 129 ? -8.391 -24.219 4.863 1 95.5 129 GLY B O 1
ATOM 2343 N N . ASP B 1 130 ? -10.195 -25.391 4.332 1 95.38 130 ASP B N 1
ATOM 2344 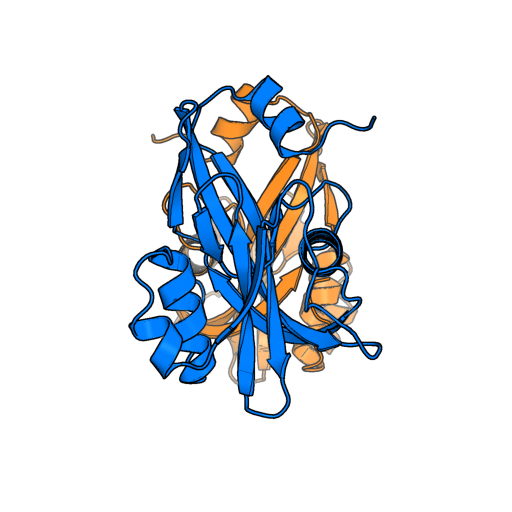C CA . ASP B 1 130 ? -9.812 -26.547 5.125 1 95.38 130 ASP B CA 1
ATOM 2345 C C . ASP B 1 130 ? -8.531 -27.172 4.59 1 95.38 130 ASP B C 1
ATOM 2347 O O . ASP B 1 130 ? -7.664 -27.594 5.367 1 95.38 130 ASP B O 1
ATOM 2351 N N . GLU B 1 131 ? -8.445 -27.312 3.324 1 95.44 131 GLU B N 1
ATOM 2352 C CA . GLU B 1 131 ? -7.238 -27.875 2.723 1 95.44 131 GLU B CA 1
ATOM 2353 C C . GLU B 1 131 ? -6.016 -27.016 3.037 1 95.44 131 GLU B C 1
ATOM 2355 O O . GLU B 1 131 ? -4.93 -27.547 3.283 1 95.44 131 GLU B O 1
ATOM 2360 N N . ILE B 1 132 ? -6.199 -25.734 3 1 94.38 132 ILE B N 1
ATOM 2361 C CA . ILE B 1 132 ? -5.09 -24.812 3.219 1 94.38 132 ILE B CA 1
ATOM 2362 C C . ILE B 1 132 ? -4.551 -24.969 4.637 1 94.38 132 ILE B C 1
ATOM 2364 O O . ILE B 1 132 ? -3.34 -24.906 4.859 1 94.38 132 ILE B O 1
ATOM 2368 N N . THR B 1 133 ? -5.406 -25.125 5.613 1 91.56 133 THR B N 1
ATOM 2369 C CA . THR B 1 133 ? -4.992 -25.297 7.004 1 91.56 133 THR B CA 1
ATOM 2370 C C . THR B 1 133 ? -4.117 -26.531 7.164 1 91.56 133 THR B C 1
ATOM 2372 O O . THR B 1 133 ? -3.332 -26.625 8.109 1 91.56 133 THR B O 1
ATOM 2375 N N . LYS B 1 134 ? -4.215 -27.438 6.199 1 92 134 LYS B N 1
ATOM 2376 C CA . LYS B 1 134 ? -3.488 -28.703 6.289 1 92 134 LYS B CA 1
ATOM 2377 C C . LYS B 1 134 ? -2.191 -28.656 5.488 1 92 134 LYS B C 1
ATOM 2379 O O . LYS B 1 134 ? -1.372 -29.578 5.562 1 92 134 LYS B O 1
ATOM 2384 N N . LEU B 1 135 ? -2.096 -27.594 4.711 1 91.31 135 LEU B N 1
ATOM 2385 C CA . LEU B 1 135 ? -0.876 -27.438 3.922 1 91.31 135 LEU B CA 1
ATOM 2386 C C . LEU B 1 135 ? 0.303 -27.062 4.809 1 91.31 135 LEU B C 1
ATOM 2388 O O . LEU B 1 135 ? 0.209 -26.125 5.605 1 91.31 135 LEU B O 1
ATOM 2392 N N . GLU B 1 136 ? 1.321 -27.75 4.715 1 86.62 136 GLU B N 1
ATOM 2393 C CA . GLU B 1 136 ? 2.508 -27.438 5.508 1 86.62 136 GLU B CA 1
ATOM 2394 C C . GLU B 1 136 ? 3.373 -26.391 4.816 1 86.62 136 GLU B C 1
ATOM 2396 O O . GLU B 1 136 ? 4.09 -25.625 5.477 1 86.62 136 GLU B O 1
ATOM 2401 N N . SER B 1 137 ? 3.252 -26.266 3.551 1 90.88 137 SER B N 1
ATOM 2402 C CA . SER B 1 137 ? 4.184 -25.469 2.77 1 90.88 137 SER B CA 1
ATOM 2403 C C . SER B 1 137 ? 3.572 -24.125 2.391 1 90.88 137 SER B C 1
ATOM 2405 O O . SER B 1 137 ? 3.576 -23.734 1.219 1 90.88 137 SER B O 1
ATOM 2407 N N . VAL B 1 138 ? 2.975 -23.406 3.297 1 93.19 138 VAL B N 1
ATOM 2408 C CA . VAL B 1 138 ? 2.467 -22.047 3.139 1 93.19 138 VAL B CA 1
ATOM 2409 C C . VAL B 1 138 ? 3.096 -21.125 4.191 1 93.19 138 VAL B C 1
ATOM 2411 O O . VAL B 1 138 ? 3.123 -21.469 5.375 1 93.19 138 VAL B O 1
ATOM 2414 N N . SER B 1 139 ? 3.631 -20.062 3.768 1 92.38 139 SER B N 1
ATOM 2415 C CA . SER B 1 139 ? 4.27 -19.141 4.695 1 92.38 139 SER B CA 1
ATOM 2416 C C . SER B 1 139 ? 3.258 -18.562 5.68 1 92.38 139 SER B C 1
ATOM 2418 O O . SER B 1 139 ? 2.055 -18.547 5.41 1 92.38 139 SER B O 1
ATOM 2420 N N . ARG B 1 140 ? 3.744 -18.078 6.781 1 91.06 140 ARG B N 1
ATOM 2421 C CA . ARG B 1 140 ? 2.893 -17.469 7.797 1 91.06 140 ARG B CA 1
ATOM 2422 C C . ARG B 1 140 ? 2.135 -16.281 7.227 1 91.06 140 ARG B C 1
ATOM 2424 O O . ARG B 1 140 ? 0.952 -16.094 7.52 1 91.06 140 ARG B O 1
ATOM 2431 N N . LYS B 1 141 ? 2.775 -15.477 6.484 1 94.06 141 LYS B N 1
ATOM 2432 C CA . LYS B 1 141 ? 2.172 -14.297 5.879 1 94.06 141 LYS B CA 1
ATOM 2433 C C . LYS B 1 141 ? 1.009 -14.672 4.969 1 94.06 141 LYS B C 1
ATOM 2435 O O . LYS B 1 141 ? -0.079 -14.102 5.07 1 94.06 141 LYS B O 1
ATOM 2440 N N . HIS B 1 142 ? 1.196 -15.609 4.156 1 96.31 142 HIS B N 1
ATOM 2441 C CA . HIS B 1 142 ? 0.15 -16.047 3.236 1 96.31 142 HIS B CA 1
ATOM 2442 C C . HIS B 1 142 ? -0.991 -16.719 3.986 1 96.31 142 HIS B C 1
ATOM 2444 O O . HIS B 1 142 ? -2.154 -16.594 3.6 1 96.31 142 HIS B O 1
ATOM 2450 N N . ARG B 1 143 ? -0.613 -17.453 5.02 1 95.44 143 ARG B N 1
ATOM 2451 C CA . ARG B 1 143 ? -1.657 -18.062 5.836 1 95.44 143 ARG B CA 1
ATOM 2452 C C . ARG B 1 143 ? -2.568 -17 6.445 1 95.44 143 ARG B C 1
ATOM 2454 O O . ARG B 1 143 ? -3.791 -17.156 6.461 1 95.44 143 ARG B O 1
ATOM 2461 N N . LEU B 1 144 ? -1.972 -16 6.934 1 96.12 144 LEU B N 1
ATOM 2462 C CA . LEU B 1 144 ? -2.752 -14.906 7.496 1 96.12 144 LEU B CA 1
ATOM 2463 C C . LEU B 1 144 ? -3.688 -14.312 6.449 1 96.12 144 LEU B C 1
ATOM 2465 O O . LEU B 1 144 ? -4.875 -14.117 6.715 1 96.12 144 LEU B O 1
ATOM 2469 N N . MET B 1 145 ? -3.191 -14.023 5.258 1 97.75 145 MET B N 1
ATOM 2470 C CA . MET B 1 145 ? -3.979 -13.445 4.176 1 97.75 145 MET B CA 1
ATOM 2471 C C . MET B 1 145 ? -5.156 -14.352 3.814 1 97.75 145 MET B C 1
ATOM 2473 O O . MET B 1 145 ? -6.281 -13.875 3.66 1 97.75 145 MET B O 1
ATOM 2477 N N . LEU B 1 146 ? -4.848 -15.586 3.738 1 98 146 LEU B N 1
ATOM 2478 C CA . LEU B 1 146 ? -5.871 -16.547 3.34 1 98 146 LEU B CA 1
ATOM 2479 C C . LEU B 1 146 ? -6.906 -16.734 4.445 1 98 146 LEU B C 1
ATOM 2481 O O . LEU B 1 146 ? -8.102 -16.859 4.164 1 98 146 LEU B O 1
ATOM 2485 N N . GLU B 1 147 ? -6.453 -16.734 5.648 1 96.75 147 GLU B N 1
ATOM 2486 C CA . GLU B 1 147 ? -7.383 -16.812 6.77 1 96.75 147 GLU B CA 1
ATOM 2487 C C . GLU B 1 147 ? -8.344 -15.633 6.785 1 96.75 147 GLU B C 1
ATOM 2489 O O . GLU B 1 147 ? -9.555 -15.812 6.953 1 96.75 147 GLU B O 1
ATOM 2494 N N . GLU B 1 148 ? -7.805 -14.516 6.66 1 97.69 148 GLU B N 1
ATOM 2495 C CA . GLU B 1 148 ? -8.656 -13.328 6.609 1 97.69 148 GLU B CA 1
ATOM 2496 C C . GLU B 1 148 ? -9.656 -13.414 5.457 1 97.69 148 GLU B C 1
ATOM 2498 O O . GLU B 1 148 ? -10.812 -13.023 5.609 1 97.69 148 GLU B O 1
ATOM 2503 N N . TYR B 1 149 ? -9.195 -13.906 4.344 1 98.12 149 TYR B N 1
ATOM 2504 C CA . TYR B 1 149 ? -10.07 -14 3.18 1 98.12 149 TYR B CA 1
ATOM 2505 C C . TYR B 1 149 ? -11.227 -14.969 3.443 1 98.12 149 TYR B C 1
ATOM 2507 O O . TYR B 1 149 ? -12.391 -14.625 3.221 1 98.12 149 TYR B O 1
ATOM 2515 N N . PHE B 1 150 ? -10.922 -16.141 3.965 1 97.69 150 PHE B N 1
ATOM 2516 C CA . PHE B 1 150 ? -11.938 -17.172 4.156 1 97.69 150 PHE B CA 1
ATOM 2517 C C . PHE B 1 150 ? -12.906 -16.781 5.258 1 97.69 150 PHE B C 1
ATOM 2519 O O . PHE B 1 150 ? -14.078 -17.156 5.23 1 97.69 150 PHE B O 1
ATOM 2526 N N . THR B 1 151 ? -12.438 -15.992 6.18 1 96.5 151 THR B N 1
ATOM 2527 C CA . THR B 1 151 ? -13.312 -15.562 7.262 1 96.5 151 THR B CA 1
ATOM 2528 C C . THR B 1 151 ? -13.938 -14.211 6.945 1 96.5 151 THR B C 1
ATOM 2530 O O . THR B 1 151 ? -14.789 -13.727 7.695 1 96.5 151 THR B O 1
ATOM 2533 N N . ASN B 1 152 ? -13.5 -13.602 5.84 1 96.62 152 ASN B N 1
ATOM 2534 C CA . ASN B 1 152 ? -13.93 -12.266 5.438 1 96.62 152 ASN B CA 1
ATOM 2535 C C . ASN B 1 152 ? -13.758 -11.258 6.57 1 96.62 152 ASN B C 1
ATOM 2537 O O . ASN B 1 152 ? -14.664 -10.477 6.855 1 96.62 152 ASN B O 1
ATOM 2541 N N . ASN B 1 153 ? -12.719 -11.352 7.273 1 96.31 153 ASN B N 1
ATOM 2542 C CA . ASN B 1 153 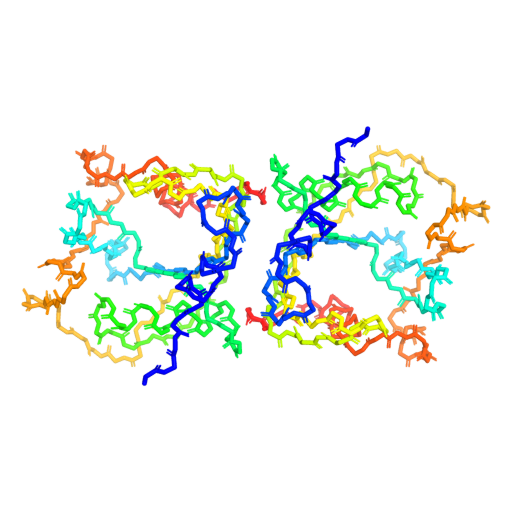? -12.336 -10.484 8.383 1 96.31 153 ASN B CA 1
ATOM 2543 C C . ASN B 1 153 ? -10.914 -9.953 8.211 1 96.31 153 ASN B C 1
ATOM 2545 O O . ASN B 1 153 ? -9.945 -10.656 8.516 1 96.31 153 ASN B O 1
ATOM 2549 N N . PHE B 1 154 ? -10.852 -8.688 7.781 1 96.56 154 PHE B N 1
ATOM 2550 C CA . PHE B 1 154 ? -9.57 -8.094 7.438 1 96.56 154 PHE B CA 1
ATOM 2551 C C . PHE B 1 154 ? -9.164 -7.055 8.477 1 96.56 154 PHE B C 1
ATOM 2553 O O . PHE B 1 154 ? -9.828 -6.027 8.625 1 96.56 154 PHE B O 1
ATOM 2560 N N . ALA B 1 155 ? -8.102 -7.359 9.18 1 94.69 155 ALA B N 1
ATOM 2561 C CA . ALA B 1 155 ? -7.539 -6.332 10.055 1 94.69 155 ALA B CA 1
ATOM 2562 C C . ALA B 1 155 ? -6.832 -5.25 9.242 1 94.69 155 ALA B C 1
ATOM 2564 O O . ALA B 1 155 ? -6.102 -5.555 8.297 1 94.69 155 ALA B O 1
ATOM 2565 N N . MET B 1 156 ? -7.004 -4.023 9.617 1 93.31 156 MET B N 1
ATOM 2566 C CA . MET B 1 156 ? -6.457 -2.914 8.844 1 93.31 156 MET B CA 1
ATOM 2567 C C . MET B 1 156 ? -4.941 -2.826 9.016 1 93.31 156 MET B C 1
ATOM 2569 O O . MET B 1 156 ? -4.438 -2.9 10.133 1 93.31 156 MET B O 1
ATOM 2573 N N . GLY B 1 157 ? -4.262 -2.535 7.926 1 83.94 157 GLY B N 1
ATOM 2574 C CA . GLY B 1 157 ? -2.887 -2.076 7.852 1 83.94 157 GLY B CA 1
ATOM 2575 C C . GLY B 1 157 ? -1.903 -3.025 8.508 1 83.94 157 GLY B C 1
ATOM 2576 O O . GLY B 1 157 ? -0.901 -2.594 9.086 1 83.94 157 GLY B O 1
ATOM 2577 N N . HIS B 1 158 ? -2.096 -4.336 8.523 1 83.94 158 HIS B N 1
ATOM 2578 C CA . HIS B 1 158 ? -1.185 -5.285 9.156 1 83.94 158 HIS B CA 1
ATOM 2579 C C . HIS B 1 158 ? 0.255 -4.781 9.102 1 83.94 158 HIS B C 1
ATOM 2581 O O . HIS B 1 158 ? 0.65 -4.113 8.141 1 83.94 158 HIS B O 1
#

pLDDT: mean 95.89, std 5.58, range [46.5, 98.81]

Organism: NCBI:txid862967

Nearest PDB structures (foldseek):
  6m72-assembly1_A  TM=8.393E-01  e=4.590E-09  Mycolicibacterium smegmatis MC2 155
  5gg7-assembly1_A  TM=8.289E-01  e=8.453E-09  Mycolicibacterium smegmatis MC2 155
  4mpo-assembly3_C  TM=7.385E-01  e=7.616E-08  Chlamydia trachomatis L2/434/Bu
  2azw-assembly1_A  TM=7.977E-01  e=7.753E-07  Enterococcus faecalis V583
  7r0d-assembly1_AAA  TM=7.254E-01  e=1.118E-06  Homo sapiens

Solvent-accessible surface area (backbone atoms only — not comparable to full-atom values): 17096 Å² total; per-residue (Å²): 129,87,74,53,42,67,66,51,52,35,74,47,51,57,46,54,75,43,74,45,54,31,11,19,39,43,37,58,53,98,85,64,20,37,46,30,29,29,29,56,90,75,62,27,46,37,67,35,41,42,71,51,44,87,91,38,21,48,46,53,29,14,49,51,30,29,24,75,59,63,71,48,56,63,43,79,77,42,79,66,51,44,40,29,58,44,72,50,71,46,95,89,52,38,29,33,34,36,32,36,39,36,29,33,39,42,68,74,57,90,79,81,51,90,79,46,62,59,92,58,20,61,35,58,47,70,37,43,73,71,56,52,76,67,49,80,47,48,54,69,68,53,47,50,55,49,49,24,57,76,66,70,51,75,73,79,35,58,128,86,74,53,43,67,64,52,50,34,75,47,52,57,45,53,77,44,74,44,55,30,12,18,39,45,38,58,54,96,86,65,20,37,46,30,28,30,29,57,90,75,63,26,47,36,65,36,41,42,70,52,44,88,92,38,21,48,46,54,30,14,50,51,30,29,24,76,58,65,71,50,58,62,43,78,78,43,79,67,51,45,41,29,59,44,75,49,72,45,96,88,53,39,28,34,34,36,33,34,39,36,29,32,38,40,67,73,58,91,80,80,50,92,80,46,61,59,92,59,20,62,35,58,48,69,37,42,72,70,54,51,75,68,49,80,45,48,53,69,69,53,47,51,54,49,49,24,57,76,65,72,51,74,73,80,34,58

Secondary structure (DSSP, 8-state):
----HHHHHHHHHTTS-EEEEEEEEEEB-TTSPEEEEEETTT--EE-SEEEPPTT--HHHHHHHHHHHHH---EEEEEEEEEEEEEEEE-TTS-EEEEEEEEEEEEESS----TT---SSEEEEEEE-HHHHHT-SS--HHHHHHHHHHHHT---TT-/----HHHHHHHHHTTS-EEEEEEEEEEB-TTSPEEEEEETTT--EE-SEEEPPTT--HHHHHHHHHHHHH---EEEEEEEEEEEEEEEE-TTS-EEEEEEEEEEEEESS----TT---SSEEEEEEE-HHHHHH-SS--HHHHHHHHHHHHT---TT-

Radius of gyration: 20.47 Å; Cα contacts (8 Å, |Δi|>4): 691; chains: 2; bounding box: 44×56×44 Å

InterPro domains:
  IPR000086 NUDIX hydrolase domain [PF00293] (23-144)
  IPR000086 NUDIX hydrolase domain [PS51462] (17-150)
  IPR015797 NUDIX hydrolase-like domain superfamily [SSF55811] (7-151)
  IPR020084 NUDIX hydrolase, conserved site [PS00893] (50-71)
  IPR020476 NUDIX hydrolase [PR00502] (45-59)
  IPR020476 NUDIX hydrolase [PR00502] (59-74)

Sequence (316 aa):
MTQDYISYIRSKVGHDKIILTFAGGILTDKDGRVLLQLRRDKKTWAIPGGAMELGESTLDTAKREFFEETGIKVQATRFLNVYSNFEEVYPNGDKVQTVVMIYEFKALNDFDISDFHNKETLRLRFFSGDEITKLESVSRKHRLMLEEYFTNNFAMGHMTQDYISYIRSKVGHDKIILTFAGGILTDKDGRVLLQLRRDKKTWAIPGGAMELGESTLDTAKREFFEETGIKVQATRFLNVYSNFEEVYPNGDKVQTVVMIYEFKALNDFDISDFHNKETLRLRFFSGDEITKLESVSRKHRLMLEEYFTNNFAMGH